Protein AF-A0A840HQ83-F1 (afdb_monomer_lite)

Foldseek 3Di:
DDDDDDDDDDDDDDDDDDDDPPPPPPPPPPPDPPVV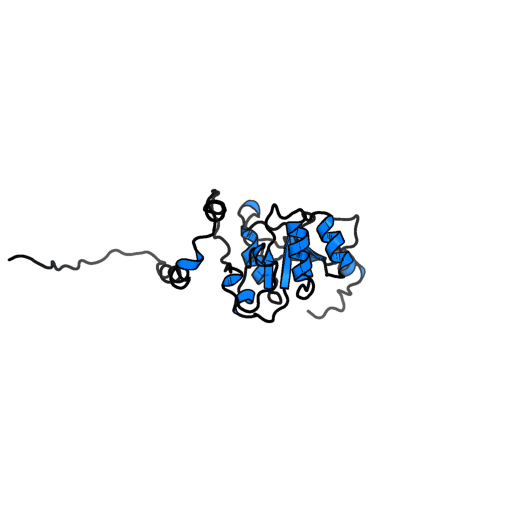PPPDDPVVVVPVPDDDDADDQQDKDWDQQVVAPPRFALLNQFTFIHDCSPPVVPAFEEEEEDDDPSQRHVVRVVCVRHGYTYHDPPQDDPSNVVSVVSRLVRYQAYEYEAPRDDPVVVVVCVVSVHQYWYKYADPQFDPDDVVNSDHGPDMDTWRWHDPVDPPTDTPVVVCVVPPDPVPDDD

Sequence (218 aa):
MKIHLPKKLKRFGTEGSVATQSLWFRLTRASAPAQALGKLRADTLDFFDRKRPVGEKYPYEVHYAPTLQNVPEGLEHFHLVGRNWRYRPDAPIALAFGMNAWKYGFIADYCPDVRIAFAPRKFMGARAHRAVRQLVPNLSRIYVWGYTDRPWIARFARRWNIPLIRVEDGFLRSADLGANHATPYSLVFDTQGLYYNNLEPNDLADILARHDFAADPN

InterPro domains:
  IPR007833 Capsule polysaccharide biosynthesis [PF05159] (153-210)

Secondary structure (DSSP, 8-state):
----PPP--------------SSGGGSSSSSS-GGGSTTS-GGGTGGG------PPPPP--EE-GGGSSSPPTTGGGSEEESTHHHH-TTSPEEEEES--GGGHHHHHHH-TTSEEEEPPTT--HHHHHHHHHHHGGGEEEEEEETT-S-HHHHHHHHHTT--EEEEEE-SS--SS-GGGTPPPS-EEEESS--TT-TTS--HHHHHHHH--TTS---

Organism: NCBI:txid13656

Structure (mmCIF, N/CA/C/O backbone):
data_AF-A0A840HQ83-F1
#
_entry.id   AF-A0A840HQ83-F1
#
loop_
_atom_site.group_PDB
_atom_site.id
_atom_site.type_symbol
_atom_site.label_atom_id
_atom_site.label_alt_id
_atom_site.label_comp_id
_atom_site.label_asym_id
_atom_site.label_entity_id
_atom_site.label_seq_id
_atom_site.pdbx_PDB_ins_code
_atom_site.Cartn_x
_atom_site.Cartn_y
_atom_site.Cartn_z
_atom_site.occupancy
_atom_site.B_iso_or_equiv
_atom_site.auth_seq_id
_atom_site.auth_comp_id
_atom_site.auth_asym_id
_atom_site.auth_atom_id
_atom_site.pdbx_PDB_model_num
ATOM 1 N N . MET A 1 1 ? -39.215 58.613 10.694 1.00 34.28 1 MET A N 1
ATOM 2 C CA . MET A 1 1 ? -38.030 57.874 11.185 1.00 34.28 1 MET A CA 1
ATOM 3 C C . MET A 1 1 ? -37.640 56.884 10.082 1.00 34.28 1 MET A C 1
ATOM 5 O O . MET A 1 1 ? -38.333 55.900 9.907 1.00 34.28 1 MET A O 1
ATOM 9 N N . LYS A 1 2 ? -36.927 57.353 9.044 1.00 23.34 2 LYS A N 1
ATOM 10 C CA . LYS A 1 2 ? -35.473 57.163 8.821 1.00 23.34 2 LYS A CA 1
ATOM 11 C C . LYS A 1 2 ? -35.123 55.653 8.693 1.00 23.34 2 LYS A C 1
ATOM 13 O O . LYS A 1 2 ? -35.303 54.955 9.671 1.00 23.34 2 LYS A O 1
ATOM 18 N N . ILE A 1 3 ? -34.586 55.083 7.603 1.00 25.00 3 ILE A N 1
ATOM 19 C CA . ILE A 1 3 ? -34.094 55.585 6.301 1.00 25.00 3 ILE A CA 1
ATOM 20 C C . ILE A 1 3 ? -33.847 54.389 5.341 1.00 25.00 3 ILE A C 1
ATOM 22 O O . ILE A 1 3 ? -33.337 53.362 5.763 1.00 25.00 3 ILE A O 1
ATOM 26 N N . HIS A 1 4 ? -34.175 54.594 4.060 1.00 25.61 4 HIS A N 1
ATOM 27 C CA . HIS A 1 4 ? -33.415 54.300 2.823 1.00 25.61 4 HIS A CA 1
ATOM 28 C C . HIS A 1 4 ? -32.714 52.941 2.545 1.00 25.61 4 HIS A C 1
ATOM 30 O O . HIS A 1 4 ? -31.645 52.644 3.066 1.00 25.61 4 HIS A O 1
ATOM 36 N N . LEU A 1 5 ? -33.210 52.257 1.501 1.00 33.41 5 LEU A N 1
ATOM 37 C CA . LEU A 1 5 ? -32.416 51.507 0.509 1.00 33.41 5 LEU A CA 1
ATOM 38 C C . LEU A 1 5 ? -31.795 52.477 -0.520 1.00 33.41 5 LEU A C 1
ATOM 40 O O . LEU A 1 5 ? -32.526 53.342 -1.011 1.00 33.41 5 LEU A O 1
ATOM 44 N N . PRO A 1 6 ? -30.544 52.286 -0.985 1.00 32.81 6 PRO A N 1
ATOM 45 C CA . PRO A 1 6 ? -30.107 52.841 -2.258 1.00 32.81 6 PRO A CA 1
ATOM 46 C C . PRO A 1 6 ? -30.080 51.797 -3.385 1.00 32.81 6 PRO A C 1
ATOM 48 O O . PRO A 1 6 ? -29.497 50.719 -3.287 1.00 32.81 6 PRO A O 1
ATOM 51 N N . LYS A 1 7 ? -30.690 52.208 -4.501 1.00 31.89 7 LYS A N 1
ATOM 52 C CA . LYS A 1 7 ? -30.515 51.706 -5.870 1.00 31.89 7 LYS A CA 1
ATOM 53 C C . LYS A 1 7 ? -29.140 52.129 -6.415 1.00 31.89 7 LYS A C 1
ATOM 55 O O . LYS A 1 7 ? -28.809 53.305 -6.284 1.00 31.89 7 LYS A O 1
ATOM 60 N N . LYS A 1 8 ? -28.444 51.256 -7.161 1.00 31.27 8 LYS A N 1
ATOM 61 C CA . LYS A 1 8 ? -28.041 51.472 -8.578 1.00 31.27 8 LYS A CA 1
ATOM 62 C C . LYS A 1 8 ? -27.075 50.395 -9.103 1.00 31.27 8 LYS A C 1
ATOM 64 O O . LYS A 1 8 ? -25.990 50.199 -8.576 1.00 31.27 8 LYS A O 1
ATOM 69 N N . LEU A 1 9 ? -27.475 49.806 -10.233 1.00 38.94 9 LEU A N 1
ATOM 70 C CA . LEU A 1 9 ? -26.620 49.229 -11.276 1.00 38.94 9 LEU A CA 1
ATOM 71 C C . LEU A 1 9 ? -25.698 50.295 -11.908 1.00 38.94 9 LEU A C 1
ATOM 73 O O . LEU A 1 9 ? -26.182 51.388 -12.201 1.00 38.94 9 LEU A O 1
ATOM 77 N N . LYS A 1 10 ? -24.464 49.907 -12.271 1.00 29.16 10 LYS A N 1
ATOM 78 C CA . LYS A 1 10 ? -23.689 50.300 -13.482 1.00 29.16 10 LYS A CA 1
ATOM 79 C C . LYS A 1 10 ? -22.628 49.199 -13.714 1.00 29.16 10 LYS A C 1
ATOM 81 O O . LYS A 1 10 ? -21.844 48.948 -12.815 1.00 29.16 10 LYS A O 1
ATOM 86 N N . ARG A 1 11 ? -22.800 48.289 -14.684 1.00 30.12 11 ARG A N 1
ATOM 87 C CA . ARG A 1 11 ? -22.382 48.282 -16.112 1.00 30.12 11 ARG A CA 1
ATOM 88 C C . ARG A 1 11 ? -20.858 48.215 -16.385 1.00 30.12 11 ARG A C 1
ATOM 90 O O . ARG A 1 11 ? -20.173 49.209 -16.208 1.00 30.12 11 ARG A O 1
ATOM 97 N N . PHE A 1 12 ? -20.484 47.056 -16.954 1.00 30.97 12 PHE A N 1
ATOM 98 C CA . PHE A 1 12 ? -19.432 46.693 -17.929 1.00 30.97 12 PHE A CA 1
ATOM 99 C C . PHE A 1 12 ? -17.934 46.869 -17.616 1.00 30.97 12 PHE A C 1
ATOM 101 O O . PHE A 1 12 ? -17.440 47.974 -17.434 1.00 30.97 12 PHE A O 1
ATOM 108 N N . GLY A 1 13 ? -17.218 45.743 -17.734 1.00 25.81 13 GLY A N 1
ATOM 109 C CA . GLY A 1 13 ? -15.776 45.610 -17.948 1.00 25.81 13 GLY A CA 1
ATOM 110 C C . GLY A 1 13 ? -15.469 44.148 -18.299 1.00 25.81 13 GLY A C 1
ATOM 111 O O . GLY A 1 13 ? -15.957 43.245 -17.630 1.00 25.81 13 GLY A O 1
ATOM 112 N N . THR A 1 14 ? -14.787 43.936 -19.415 1.00 35.56 14 THR A N 1
ATOM 113 C CA . THR A 1 14 ? -14.497 42.671 -20.105 1.00 35.56 14 THR A CA 1
ATOM 114 C C . THR A 1 14 ? -13.451 41.791 -19.400 1.00 35.56 14 THR A C 1
ATOM 116 O O . THR A 1 14 ? -12.636 42.304 -18.645 1.00 35.56 14 THR A O 1
ATOM 119 N N . GLU A 1 15 ? -13.456 40.497 -19.762 1.00 31.06 15 GLU A N 1
ATOM 120 C CA . GLU A 1 15 ? -12.426 39.455 -19.535 1.00 31.06 15 GLU A CA 1
ATOM 121 C C . GLU A 1 15 ? -12.305 38.817 -18.136 1.00 31.06 15 GLU A C 1
ATOM 123 O O . GLU A 1 15 ? -12.218 39.489 -17.115 1.00 31.06 15 GLU A O 1
ATOM 128 N N . GLY A 1 16 ? -12.242 37.476 -18.104 1.00 26.75 16 GLY A N 1
ATOM 129 C CA . GLY A 1 16 ? -11.811 36.715 -16.925 1.00 26.75 16 GLY A CA 1
ATOM 130 C C . GLY A 1 16 ? -12.594 35.428 -16.667 1.00 26.75 16 GLY A C 1
ATOM 131 O O . GLY A 1 16 ? -13.645 35.434 -16.039 1.00 26.75 16 GLY A O 1
ATOM 132 N N . SER A 1 17 ? -12.046 34.317 -17.148 1.00 37.09 17 SER A N 1
ATOM 133 C CA . SER A 1 17 ? -12.456 32.938 -16.876 1.00 37.09 17 SER A CA 1
ATOM 134 C C . SER A 1 17 ? -12.359 32.560 -15.380 1.00 37.09 17 SER A C 1
ATOM 136 O O . SER A 1 17 ? -11.530 33.099 -14.654 1.00 37.09 17 SER A O 1
ATOM 138 N N . VAL A 1 18 ? -13.141 31.547 -14.981 1.00 38.47 18 VAL A N 1
ATOM 139 C CA . VAL A 1 18 ? -13.062 30.742 -13.737 1.00 38.47 18 VAL A CA 1
ATOM 140 C C . VAL A 1 18 ? -13.577 31.382 -12.434 1.00 38.47 18 VAL A C 1
ATOM 142 O O . VAL A 1 18 ? -12.832 31.980 -11.666 1.00 38.47 18 VAL A O 1
ATOM 145 N N . ALA A 1 19 ? -14.844 31.111 -12.091 1.00 32.31 19 ALA A N 1
ATOM 146 C CA . ALA A 1 19 ? -15.339 31.194 -10.709 1.00 32.31 19 ALA A CA 1
ATOM 147 C C . ALA A 1 19 ? -16.592 30.318 -10.482 1.00 32.31 19 ALA A C 1
ATOM 149 O O . ALA A 1 19 ? -17.694 30.823 -10.292 1.00 32.31 19 ALA A O 1
ATOM 150 N N . THR A 1 20 ? -16.430 28.990 -10.472 1.00 31.95 20 THR A N 1
ATOM 151 C CA . THR A 1 20 ? -17.489 28.039 -10.049 1.00 31.95 20 THR A CA 1
ATOM 152 C C . THR A 1 20 ? -17.005 26.951 -9.079 1.00 31.95 20 THR A C 1
ATOM 154 O O . THR A 1 20 ? -17.685 25.949 -8.885 1.00 31.95 20 THR A O 1
ATOM 157 N N . GLN A 1 21 ? -15.872 27.145 -8.390 1.00 31.70 21 GLN A N 1
ATOM 158 C CA . GLN A 1 21 ? -15.346 26.162 -7.421 1.00 31.70 21 GLN A CA 1
ATOM 159 C C . GLN A 1 21 ? -15.538 26.506 -5.931 1.00 31.70 21 GLN A C 1
ATOM 161 O O . GLN A 1 21 ? -15.075 25.765 -5.068 1.00 31.70 21 GLN A O 1
ATOM 166 N N . SER A 1 22 ? -16.260 27.567 -5.566 1.00 34.75 22 SER A N 1
ATOM 167 C CA . SER A 1 22 ? -16.349 27.995 -4.156 1.00 34.75 22 SER A CA 1
ATOM 168 C C . SER A 1 22 ? -17.593 27.533 -3.378 1.00 34.75 22 SER A C 1
ATOM 170 O O . SER A 1 22 ? -17.759 27.945 -2.231 1.00 34.75 22 SER A O 1
ATOM 172 N N . LEU A 1 23 ? -18.439 26.643 -3.921 1.00 27.91 23 LEU A N 1
ATOM 173 C CA . LEU A 1 23 ? -19.608 26.122 -3.182 1.00 27.91 23 LEU A CA 1
ATOM 174 C C . LEU A 1 23 ? -19.449 24.710 -2.586 1.00 27.91 23 LEU A C 1
ATOM 176 O O . LEU A 1 23 ? -20.173 24.379 -1.650 1.00 27.91 23 LEU A O 1
ATOM 180 N N . TRP A 1 24 ? -18.483 23.900 -3.032 1.00 30.23 24 TRP A N 1
ATOM 181 C CA . TRP A 1 24 ? -18.343 22.509 -2.560 1.00 30.23 24 TRP A CA 1
ATOM 182 C C . TRP A 1 24 ? -17.505 22.336 -1.281 1.00 30.23 24 TRP A C 1
ATOM 184 O O . TRP A 1 24 ? -17.553 21.285 -0.648 1.00 30.23 24 TRP A O 1
ATOM 194 N N . PHE A 1 25 ? -16.814 23.381 -0.816 1.00 29.41 25 PHE A N 1
ATOM 195 C CA . PHE A 1 25 ? -15.962 23.322 0.384 1.00 29.41 25 PHE A CA 1
ATOM 196 C C . PHE A 1 25 ? -16.693 23.558 1.725 1.00 29.41 25 PHE A C 1
ATOM 198 O O . PHE A 1 25 ? -16.048 23.678 2.766 1.00 29.41 25 PHE A O 1
ATOM 205 N N . ARG A 1 26 ? -18.035 23.626 1.748 1.00 28.69 26 ARG A N 1
ATOM 206 C CA . ARG A 1 26 ? -18.823 23.983 2.952 1.00 28.69 26 ARG A CA 1
ATOM 207 C C . ARG A 1 26 ? -19.624 22.855 3.618 1.00 28.69 26 ARG A C 1
ATOM 209 O O . ARG A 1 26 ? -20.485 23.156 4.439 1.00 28.69 26 ARG A O 1
ATOM 216 N N . LEU A 1 27 ? -19.327 21.575 3.368 1.00 30.53 27 LEU A N 1
ATOM 217 C CA . LEU A 1 27 ? -20.090 20.459 3.966 1.00 30.53 27 LEU A CA 1
ATOM 218 C C . LEU A 1 27 ? -19.279 19.392 4.728 1.00 30.53 27 LEU A C 1
ATOM 220 O O . LEU A 1 27 ? -19.680 18.235 4.776 1.00 30.53 27 LEU A O 1
ATOM 224 N N . THR A 1 28 ? -18.203 19.761 5.432 1.00 39.69 28 THR A N 1
ATOM 225 C CA . THR A 1 28 ? -17.567 18.848 6.419 1.00 39.69 28 THR A CA 1
ATOM 226 C C . THR A 1 28 ? -17.355 19.454 7.809 1.00 39.69 28 THR A C 1
ATOM 228 O O . THR A 1 28 ? -16.523 18.986 8.580 1.00 39.69 28 THR A O 1
ATOM 231 N N . ARG A 1 29 ? -18.155 20.461 8.190 1.00 36.53 29 ARG A N 1
ATOM 232 C CA . ARG A 1 29 ? -18.164 20.999 9.568 1.00 36.53 29 ARG A CA 1
ATOM 233 C C . ARG A 1 29 ? -19.516 20.953 10.286 1.00 36.53 29 ARG A C 1
ATOM 235 O O . ARG A 1 29 ? -19.560 21.285 11.462 1.00 36.53 29 ARG A O 1
ATOM 242 N N . ALA A 1 30 ? -20.598 20.544 9.619 1.00 34.84 30 ALA A N 1
ATOM 243 C CA . ALA A 1 30 ? -21.962 20.734 10.131 1.00 34.84 30 ALA A CA 1
ATOM 244 C C . ALA A 1 30 ? -22.697 19.461 10.602 1.00 34.84 30 ALA A C 1
ATOM 246 O O . ALA A 1 30 ? -23.871 19.551 10.939 1.00 34.84 30 ALA A O 1
ATOM 247 N N . SER A 1 31 ? -22.058 18.289 10.657 1.00 38.66 31 SER A N 1
ATOM 248 C CA . SER A 1 31 ? -22.748 17.039 11.039 1.00 38.66 31 SER A CA 1
ATOM 249 C C . SER A 1 31 ? -22.062 16.203 12.124 1.00 38.66 31 SER A C 1
ATOM 251 O O . SER A 1 31 ? -22.558 15.133 12.465 1.00 38.66 31 SER A O 1
ATOM 253 N N . ALA A 1 32 ? -20.972 16.684 12.727 1.00 38.03 32 ALA A N 1
ATOM 254 C CA . ALA A 1 32 ? -20.420 16.053 13.924 1.00 38.03 32 ALA A CA 1
ATOM 255 C C . ALA A 1 32 ? -21.054 16.692 15.176 1.00 38.03 32 ALA A C 1
ATOM 257 O O . ALA A 1 32 ? -20.925 17.908 15.349 1.00 38.03 32 ALA A O 1
ATOM 258 N N . PRO A 1 33 ? -21.734 15.931 16.056 1.00 36.25 33 PRO A N 1
ATOM 259 C CA . PRO A 1 33 ? -22.276 16.482 17.292 1.00 36.25 33 PRO A CA 1
ATOM 260 C C . PRO A 1 33 ? -21.145 17.088 18.134 1.00 36.25 33 PRO A C 1
ATOM 262 O O . PRO A 1 33 ? -20.111 16.455 18.360 1.00 36.25 33 PRO A O 1
ATOM 265 N N . ALA A 1 34 ? -21.353 18.319 18.613 1.00 44.00 34 ALA A N 1
ATOM 266 C CA . ALA A 1 34 ? -20.358 19.137 19.319 1.00 44.00 34 ALA A CA 1
ATOM 267 C C . ALA A 1 34 ? -19.740 18.460 20.564 1.00 44.00 34 ALA A C 1
ATOM 269 O O . ALA A 1 34 ? -18.688 18.873 21.043 1.00 44.00 34 ALA A O 1
ATOM 270 N N . GLN A 1 35 ? -20.352 17.382 21.058 1.00 41.53 35 GLN A N 1
ATOM 271 C CA . GLN A 1 35 ? -19.880 16.594 22.198 1.00 41.53 35 GLN A CA 1
ATOM 272 C C . GLN A 1 35 ? -18.719 15.634 21.857 1.00 41.53 35 GLN A C 1
ATOM 274 O O . GLN A 1 35 ? -18.000 15.218 22.762 1.00 41.53 35 GLN A O 1
ATOM 279 N N . ALA A 1 36 ? -18.465 15.323 20.577 1.00 45.50 36 ALA A N 1
ATOM 280 C CA . ALA A 1 36 ? -17.381 14.418 20.163 1.00 45.50 36 ALA A CA 1
ATOM 281 C C . ALA A 1 36 ? -16.008 15.108 19.992 1.00 45.50 36 ALA A C 1
ATOM 283 O O . ALA A 1 36 ? -14.981 14.438 19.899 1.00 45.50 36 ALA A O 1
ATOM 284 N N . LEU A 1 37 ? -15.965 16.445 19.977 1.00 45.00 37 LEU A N 1
ATOM 285 C CA . LEU A 1 37 ? -14.747 17.228 19.717 1.00 45.00 37 LEU A CA 1
ATOM 286 C C . LEU A 1 37 ? -13.960 17.603 20.987 1.00 45.00 37 LEU A C 1
ATOM 288 O O . LEU A 1 37 ? -12.855 18.126 20.890 1.00 45.00 37 LEU A O 1
ATOM 292 N N . GLY A 1 38 ? -14.479 17.292 22.179 1.00 37.94 38 GLY A N 1
ATOM 293 C CA . GLY A 1 38 ? -13.877 17.685 23.462 1.00 37.94 38 GLY A CA 1
ATOM 294 C C . GLY A 1 38 ? -12.660 16.869 23.926 1.00 37.94 38 GLY A C 1
ATOM 295 O O . GLY A 1 38 ? -12.167 17.111 25.024 1.00 37.94 38 GLY A O 1
ATOM 296 N N . LYS A 1 39 ? -12.180 15.886 23.148 1.00 43.16 39 LYS A N 1
ATOM 297 C CA . LYS A 1 39 ? -11.075 14.984 23.552 1.00 43.16 39 LYS A CA 1
ATOM 298 C C . LYS A 1 39 ? -9.886 14.917 22.590 1.00 43.16 39 LYS A C 1
ATOM 300 O O . LYS A 1 39 ? -8.938 14.181 22.863 1.00 43.16 39 LYS A O 1
ATOM 305 N N . LEU A 1 40 ? -9.894 15.667 21.491 1.00 45.59 40 LEU A N 1
ATOM 306 C CA . LEU A 1 40 ? -8.744 15.726 20.589 1.00 45.59 40 LEU A CA 1
ATOM 307 C C . LEU A 1 40 ? -7.821 16.857 21.044 1.00 45.59 40 LEU A C 1
ATOM 309 O O . LEU A 1 40 ? -8.220 18.019 21.093 1.00 45.59 40 LEU A O 1
ATOM 313 N N . ARG A 1 41 ? -6.597 16.500 21.444 1.00 47.00 41 ARG A N 1
ATOM 314 C CA . ARG A 1 41 ? -5.578 17.467 21.856 1.00 47.00 41 ARG A CA 1
ATOM 315 C C . ARG A 1 41 ? -5.277 18.417 20.690 1.00 47.00 41 ARG A C 1
ATOM 317 O O . ARG A 1 41 ? -5.173 17.992 19.540 1.00 47.00 41 ARG A O 1
ATOM 324 N N . ALA A 1 42 ? -5.114 19.702 21.004 1.00 46.44 42 ALA A N 1
ATOM 325 C CA . ALA A 1 42 ? -4.819 20.763 20.036 1.00 46.44 42 ALA A CA 1
ATOM 326 C C . ALA A 1 42 ? -3.560 20.480 19.184 1.00 46.44 42 ALA A C 1
ATOM 328 O O . ALA A 1 42 ? -3.484 20.889 18.029 1.00 46.44 42 ALA A O 1
ATOM 329 N N . ASP A 1 43 ? -2.622 19.687 19.712 1.00 43.53 43 ASP A N 1
ATOM 330 C CA . ASP A 1 43 ? -1.414 19.220 19.016 1.00 43.53 43 ASP A CA 1
ATOM 331 C C . ASP A 1 43 ? -1.694 18.346 17.776 1.00 43.53 43 ASP A C 1
ATOM 333 O O . ASP A 1 43 ? -0.867 18.270 16.867 1.00 43.53 43 ASP A O 1
ATOM 337 N N . THR A 1 44 ? -2.863 17.704 17.715 1.00 43.91 44 THR A N 1
ATOM 338 C CA . THR A 1 44 ? -3.259 16.805 16.626 1.00 43.91 44 THR A CA 1
ATOM 339 C C . THR A 1 44 ? -3.749 17.597 15.407 1.00 43.91 44 THR A C 1
ATOM 341 O O . THR A 1 44 ? -3.674 17.108 14.281 1.00 43.91 44 THR A O 1
ATOM 344 N N . LEU A 1 45 ? -4.210 18.835 15.622 1.00 44.81 45 LEU A N 1
ATOM 345 C CA . LEU A 1 45 ? -4.695 19.742 14.578 1.00 44.81 45 LEU A CA 1
ATOM 346 C C . LEU A 1 45 ? -3.556 20.597 13.990 1.00 44.81 45 LEU A C 1
ATOM 348 O O . LEU A 1 45 ? -3.498 20.773 12.775 1.00 44.81 45 LEU A O 1
ATOM 352 N N . ASP A 1 46 ? -2.592 21.016 14.816 1.00 45.53 46 ASP A N 1
ATOM 353 C CA . ASP A 1 46 ? -1.441 21.857 14.426 1.00 45.53 46 ASP A CA 1
ATOM 354 C C . ASP A 1 46 ? -0.408 21.161 13.518 1.00 45.53 46 ASP A C 1
ATOM 356 O O . ASP A 1 46 ? 0.458 21.804 12.916 1.00 45.53 46 ASP A O 1
ATOM 360 N N . PHE A 1 47 ? -0.467 19.831 13.400 1.00 48.53 47 PHE A N 1
ATOM 361 C CA . PHE A 1 47 ? 0.471 19.057 12.583 1.00 48.53 47 PHE A CA 1
ATOM 362 C C . PHE A 1 47 ? 0.390 19.400 11.082 1.00 48.53 47 PHE A C 1
ATOM 364 O O . PHE A 1 47 ? 1.388 19.280 10.369 1.00 48.53 47 PHE A O 1
ATOM 371 N N . PHE A 1 48 ? -0.771 19.851 10.597 1.00 44.38 48 PHE A N 1
ATOM 372 C CA . PHE A 1 48 ? -1.024 20.061 9.167 1.00 44.38 48 PHE A CA 1
ATOM 373 C C . PHE A 1 48 ? -0.589 21.438 8.626 1.00 44.38 48 PHE A C 1
ATOM 375 O O . PHE A 1 48 ? -0.566 21.615 7.406 1.00 44.38 48 PHE A O 1
ATOM 382 N N . ASP A 1 49 ? -0.175 22.371 9.493 1.00 46.69 49 ASP A N 1
ATOM 383 C CA . ASP A 1 49 ? 0.011 23.793 9.144 1.00 46.69 49 ASP A CA 1
ATOM 384 C C . ASP A 1 49 ? 1.465 24.250 8.902 1.00 46.69 49 ASP A C 1
ATOM 386 O O . ASP A 1 49 ? 1.736 25.439 8.709 1.00 46.69 49 ASP A O 1
ATOM 390 N N . ARG A 1 50 ? 2.452 23.344 8.843 1.00 38.78 50 ARG A N 1
ATOM 391 C CA . ARG A 1 50 ? 3.856 23.745 8.600 1.00 38.78 50 ARG A CA 1
ATOM 392 C C . ARG A 1 50 ? 4.238 23.714 7.106 1.00 38.78 50 ARG A C 1
ATOM 394 O O . ARG A 1 50 ? 4.336 22.662 6.483 1.00 38.78 50 ARG A O 1
ATOM 401 N N . LYS A 1 51 ? 4.452 24.930 6.579 1.00 46.22 51 LYS A N 1
ATOM 402 C CA . LYS A 1 51 ? 4.713 25.396 5.195 1.00 46.22 51 LYS A CA 1
ATOM 403 C C . LYS A 1 51 ? 5.671 24.578 4.307 1.00 46.22 51 LYS A C 1
ATOM 405 O O . LYS A 1 51 ? 6.745 24.191 4.759 1.00 46.22 51 LYS A O 1
ATOM 410 N N . ARG A 1 52 ? 5.348 24.541 3.000 1.00 38.03 52 ARG A N 1
ATOM 411 C CA . ARG A 1 52 ? 6.224 24.667 1.798 1.00 38.03 52 ARG A CA 1
ATOM 412 C C . ARG A 1 52 ? 5.347 24.966 0.554 1.00 38.03 52 ARG A C 1
ATOM 414 O O . ARG A 1 52 ? 4.151 24.698 0.646 1.00 38.03 52 ARG A O 1
ATOM 421 N N . PRO A 1 53 ? 5.876 25.553 -0.545 1.00 37.88 53 PRO A N 1
ATOM 422 C CA . PRO A 1 53 ? 5.085 25.987 -1.707 1.00 37.88 53 PRO A CA 1
ATOM 423 C C . PRO A 1 53 ? 4.259 24.828 -2.270 1.00 37.88 53 PRO A C 1
ATOM 425 O O . PRO A 1 53 ? 4.772 23.725 -2.444 1.00 37.88 53 PRO A O 1
ATOM 428 N N . VAL A 1 54 ? 2.965 25.073 -2.456 1.00 47.25 54 VAL A N 1
ATOM 429 C CA . VAL A 1 54 ? 1.936 24.041 -2.591 1.00 47.25 54 VAL A CA 1
ATOM 430 C C . VAL A 1 54 ? 1.591 23.900 -4.072 1.00 47.25 54 VAL A C 1
ATOM 432 O O . VAL A 1 54 ? 0.813 24.695 -4.588 1.00 47.25 54 VAL A O 1
ATOM 435 N N . GLY A 1 55 ? 2.155 22.897 -4.754 1.00 51.78 55 GLY A N 1
ATOM 436 C CA . GLY A 1 55 ? 1.438 22.297 -5.885 1.00 51.78 55 GLY A CA 1
ATOM 437 C C . GLY A 1 55 ? 0.068 21.813 -5.395 1.00 51.78 55 GLY A C 1
ATOM 438 O O . GLY A 1 55 ? -0.075 21.534 -4.199 1.00 51.78 55 GLY A O 1
ATOM 439 N N . GLU A 1 56 ? -0.949 21.769 -6.261 1.00 56.59 56 GLU A N 1
ATOM 440 C CA . GLU A 1 56 ? -2.299 21.352 -5.857 1.00 56.59 56 GLU A CA 1
ATOM 441 C C . GLU A 1 56 ? -2.232 20.043 -5.060 1.00 56.59 56 GLU A C 1
ATOM 443 O O . GLU A 1 56 ? -1.745 19.016 -5.537 1.00 56.59 56 GLU A O 1
ATOM 448 N N . LYS A 1 57 ? -2.657 20.093 -3.791 1.00 68.25 57 LYS A N 1
ATOM 449 C CA . LYS A 1 57 ? -2.663 18.905 -2.936 1.00 68.25 57 LYS A CA 1
ATOM 450 C C . LYS A 1 57 ? -3.644 17.914 -3.546 1.00 68.25 57 LYS A C 1
ATOM 452 O O . LYS A 1 57 ? -4.803 18.273 -3.746 1.00 68.25 57 LYS A O 1
ATOM 457 N N . TYR A 1 58 ? -3.197 16.681 -3.777 1.00 78.00 58 TYR A N 1
ATOM 458 C CA . TYR A 1 58 ? -4.090 15.622 -4.232 1.00 78.00 58 TYR A CA 1
ATOM 459 C C . TYR A 1 58 ? -5.297 15.532 -3.283 1.00 78.00 58 TYR A C 1
ATOM 461 O O . TYR A 1 58 ? -5.092 15.419 -2.068 1.00 78.00 58 TYR A O 1
ATOM 469 N N . PRO A 1 59 ? -6.536 15.641 -3.786 1.00 80.75 59 PRO A N 1
ATOM 470 C CA . PRO A 1 59 ? -7.714 15.666 -2.934 1.00 80.75 59 PRO A CA 1
ATOM 471 C C . PRO A 1 59 ? -7.956 14.282 -2.333 1.00 80.75 59 PRO A C 1
ATOM 473 O O . PRO A 1 59 ? -7.905 13.278 -3.034 1.00 80.75 59 PRO A O 1
ATOM 476 N N . TYR A 1 60 ? -8.240 14.212 -1.033 1.00 80.44 60 TYR A N 1
ATOM 477 C CA . TYR A 1 60 ? -8.658 12.962 -0.403 1.00 80.44 60 TYR A CA 1
ATOM 478 C C . TYR A 1 60 ? -9.539 13.177 0.819 1.00 80.44 60 TYR A C 1
ATOM 480 O O . TYR A 1 60 ? -9.450 14.187 1.518 1.00 80.44 60 TYR A O 1
ATOM 488 N N . GLU A 1 61 ? -10.378 12.180 1.084 1.00 79.44 61 GLU A N 1
ATOM 489 C CA . GLU A 1 61 ? -11.223 12.114 2.271 1.00 79.44 61 GLU A CA 1
ATOM 490 C C . GLU A 1 61 ? -10.463 11.435 3.415 1.00 79.44 61 GLU A C 1
ATOM 492 O O . GLU A 1 61 ? -9.841 10.389 3.222 1.00 79.44 61 GLU A O 1
ATOM 497 N N . VAL A 1 62 ? -10.516 12.031 4.609 1.00 82.06 62 VAL A N 1
ATOM 498 C CA . VAL A 1 62 ? -10.021 11.429 5.854 1.00 82.06 62 VAL A CA 1
ATOM 499 C C . VAL A 1 62 ? -11.214 11.114 6.739 1.00 82.06 62 VAL A C 1
ATOM 501 O O . VAL A 1 62 ? -12.052 11.980 6.990 1.00 82.06 62 VAL A O 1
ATOM 504 N N . HIS A 1 63 ? -11.265 9.892 7.249 1.00 80.88 63 HIS A N 1
ATOM 505 C CA . HIS A 1 63 ? -12.330 9.411 8.112 1.00 80.88 63 HIS A CA 1
ATOM 506 C C . HIS A 1 63 ? -11.820 9.217 9.541 1.00 80.88 63 HIS A C 1
ATOM 508 O O . HIS A 1 63 ? -10.676 8.825 9.779 1.00 80.88 63 HIS A O 1
ATOM 514 N N . TYR A 1 64 ? -12.693 9.484 10.509 1.00 74.50 64 TYR A N 1
ATOM 515 C CA . TYR A 1 64 ? -12.431 9.221 11.919 1.00 74.50 64 TYR A CA 1
ATOM 516 C C . TYR A 1 64 ? -13.115 7.908 12.310 1.00 74.50 64 TYR A C 1
ATOM 518 O O . TYR A 1 64 ? -14.302 7.752 12.040 1.00 74.50 64 TYR A O 1
ATOM 526 N N . ALA A 1 65 ? -12.399 6.967 12.934 1.00 74.19 65 ALA A N 1
ATOM 527 C CA . ALA A 1 65 ? -12.924 5.630 13.253 1.00 74.19 65 ALA A CA 1
ATOM 528 C C . ALA A 1 65 ? -14.331 5.652 13.908 1.00 74.19 65 ALA A C 1
ATOM 530 O O . ALA A 1 65 ? -15.235 5.029 13.362 1.00 74.19 65 ALA A O 1
ATOM 531 N N . PRO A 1 66 ? -14.598 6.447 14.963 1.00 73.19 66 PRO A N 1
ATOM 532 C CA . PRO A 1 66 ? -15.943 6.577 15.544 1.00 73.19 66 PRO A CA 1
ATOM 533 C C . PRO A 1 66 ? -17.063 7.087 14.622 1.00 73.19 66 PRO A C 1
ATOM 535 O O . PRO A 1 66 ? -18.227 7.004 14.994 1.00 73.19 66 PRO A O 1
ATOM 538 N N . THR A 1 67 ? -16.744 7.653 13.455 1.00 73.25 67 THR A N 1
ATOM 539 C CA . THR A 1 67 ? -17.746 8.116 12.471 1.00 73.25 67 THR A CA 1
ATOM 540 C C . THR A 1 67 ? -18.134 7.050 11.451 1.00 73.25 67 THR A C 1
ATOM 542 O O . THR A 1 67 ? -19.030 7.276 10.641 1.00 73.25 67 THR A O 1
ATOM 545 N N . LEU A 1 68 ? -17.461 5.901 11.469 1.00 79.00 68 LEU A N 1
ATOM 546 C CA . LEU A 1 68 ? -17.693 4.799 10.549 1.00 79.00 68 LEU A CA 1
ATOM 547 C C . LEU A 1 68 ? -18.443 3.669 11.267 1.00 79.00 68 LEU A C 1
ATOM 549 O O . LEU A 1 68 ? -18.304 3.468 12.473 1.00 79.00 68 LEU A O 1
ATOM 553 N N . GLN A 1 69 ? -19.245 2.921 10.515 1.00 74.06 69 GLN A N 1
ATOM 554 C CA . GLN A 1 69 ? -19.926 1.732 11.028 1.00 74.06 69 GLN A CA 1
ATOM 555 C C . GLN A 1 69 ? -18.971 0.532 11.009 1.00 74.06 69 GLN A C 1
ATOM 557 O O . GLN A 1 69 ? -18.136 0.425 10.112 1.00 74.06 69 GLN A O 1
ATOM 562 N N . ASN A 1 70 ? -19.112 -0.381 11.977 1.00 73.44 70 ASN A N 1
ATOM 563 C CA . ASN A 1 70 ? -18.397 -1.665 12.019 1.00 73.44 70 ASN A CA 1
ATOM 564 C C . ASN A 1 70 ? -16.868 -1.541 11.886 1.00 73.44 70 ASN A C 1
ATOM 566 O O . ASN A 1 70 ? -16.240 -2.233 11.087 1.00 73.44 70 ASN A O 1
ATOM 570 N N . VAL A 1 71 ? -16.263 -0.641 12.661 1.00 80.56 71 VAL A N 1
ATOM 571 C CA . VAL A 1 71 ? -14.809 -0.434 12.662 1.00 80.56 71 VAL A CA 1
ATOM 572 C C . VAL A 1 71 ? -14.135 -1.385 13.652 1.00 80.56 71 VAL A C 1
ATOM 574 O O . VAL A 1 71 ? -14.442 -1.312 14.843 1.00 80.56 71 VAL A O 1
ATOM 577 N N . PRO A 1 72 ? -13.202 -2.246 13.201 1.00 86.19 72 PRO A N 1
ATOM 578 C CA . PRO A 1 72 ? -12.391 -3.062 14.099 1.00 86.19 72 PRO A CA 1
ATOM 579 C C . PRO A 1 72 ? -11.590 -2.239 15.117 1.00 86.19 72 PRO A C 1
ATOM 581 O O . PRO A 1 72 ? -11.082 -1.160 14.801 1.00 86.19 72 PRO A O 1
ATOM 584 N N . GLU A 1 73 ? -11.417 -2.789 16.321 1.00 87.12 73 GLU A N 1
ATOM 585 C CA . GLU A 1 73 ? -10.546 -2.212 17.352 1.00 87.12 73 GLU A CA 1
ATOM 586 C C . GLU A 1 73 ? -9.097 -2.092 16.845 1.00 87.12 73 GLU A C 1
ATOM 588 O O . GLU A 1 73 ? -8.596 -2.967 16.135 1.00 87.12 73 GLU A O 1
ATOM 593 N N . GLY A 1 74 ? -8.415 -1.003 17.200 1.00 87.19 74 GLY A N 1
ATOM 594 C CA . GLY A 1 74 ? -7.038 -0.714 16.806 1.00 87.19 74 GLY A CA 1
ATOM 595 C C . GLY A 1 74 ? -6.926 0.243 15.615 1.00 87.19 74 GLY A C 1
ATOM 596 O O . GLY A 1 74 ? -5.874 0.868 15.442 1.00 87.19 74 GLY A O 1
ATOM 597 N N . LEU A 1 75 ? -7.990 0.425 14.818 1.00 90.69 75 LEU A N 1
ATOM 598 C CA . LEU A 1 75 ? -8.007 1.379 13.698 1.00 90.69 75 LEU A CA 1
ATOM 599 C C . LEU A 1 75 ? -7.972 2.843 14.140 1.00 90.69 75 LEU A C 1
ATOM 601 O O . LEU A 1 75 ? -7.516 3.696 13.382 1.00 90.69 75 LEU A O 1
ATOM 605 N N . GLU A 1 76 ? -8.370 3.154 15.373 1.00 88.00 76 GLU A N 1
ATOM 606 C CA . GLU A 1 76 ? -8.315 4.504 15.942 1.00 88.00 76 GLU A CA 1
ATOM 607 C C . GLU A 1 76 ? -6.884 5.054 16.091 1.00 88.00 76 GLU A C 1
ATOM 609 O O . GLU A 1 76 ? -6.680 6.184 16.535 1.00 88.00 76 GLU A O 1
ATOM 614 N N . HIS A 1 77 ? -5.870 4.254 15.757 1.00 90.19 77 HIS A N 1
ATOM 615 C CA . HIS A 1 77 ? -4.464 4.644 15.748 1.00 90.19 77 HIS A CA 1
ATOM 616 C C . HIS A 1 77 ? -3.895 4.927 14.349 1.00 90.19 77 HIS A C 1
ATOM 618 O O . HIS A 1 77 ? -2.705 5.226 14.233 1.00 90.19 77 HIS A O 1
ATOM 624 N N . PHE A 1 78 ? -4.724 4.850 13.307 1.00 93.12 78 PHE A N 1
ATOM 625 C CA . PHE A 1 78 ? -4.338 5.045 11.912 1.00 93.12 78 PHE A CA 1
ATOM 626 C C . PHE A 1 78 ? -5.099 6.214 11.279 1.00 93.12 78 PHE A C 1
ATOM 628 O O . PHE A 1 78 ? -6.152 6.635 11.758 1.00 93.12 78 PHE A O 1
ATOM 635 N N . HIS A 1 79 ? -4.576 6.729 10.167 1.00 93.06 79 HIS A N 1
ATOM 636 C CA . HIS A 1 79 ? -5.297 7.660 9.305 1.00 93.06 79 HIS A CA 1
ATOM 637 C C . HIS A 1 79 ? -6.107 6.860 8.281 1.00 93.06 79 HIS A C 1
ATOM 639 O O . HIS A 1 79 ? -5.534 6.195 7.419 1.00 93.06 79 HIS A O 1
ATOM 645 N N . LEU A 1 80 ? -7.433 6.907 8.386 1.00 94.06 80 LEU A N 1
ATOM 646 C CA . LEU A 1 80 ? -8.341 6.197 7.486 1.00 94.06 80 LEU A CA 1
ATOM 647 C C . LEU A 1 80 ? -8.608 7.094 6.280 1.00 94.06 80 LEU A C 1
ATOM 649 O O . LEU A 1 80 ? -9.259 8.127 6.425 1.00 94.06 80 LEU A O 1
ATOM 653 N N . VAL A 1 81 ? -8.049 6.763 5.120 1.00 91.75 81 VAL A N 1
ATOM 654 C CA . VAL A 1 81 ? -8.079 7.650 3.948 1.00 91.75 81 VAL A CA 1
ATOM 655 C C . VAL A 1 81 ? -8.705 6.942 2.758 1.00 91.75 81 VAL A C 1
ATOM 657 O O . VAL A 1 81 ? -8.466 5.756 2.534 1.00 91.75 81 VAL A O 1
ATOM 660 N N . GLY A 1 82 ? -9.485 7.698 1.990 1.00 91.44 82 GLY A N 1
ATOM 661 C CA . GLY A 1 82 ? -10.054 7.259 0.726 1.00 91.44 82 GLY A CA 1
ATOM 662 C C . GLY A 1 82 ? -11.509 6.819 0.824 1.00 91.44 82 GLY A C 1
ATOM 663 O O . GLY A 1 82 ? -12.020 6.408 1.865 1.00 91.44 82 GLY A O 1
ATOM 664 N N . ARG A 1 83 ? -12.165 6.870 -0.331 1.00 91.50 83 ARG A N 1
ATOM 665 C CA . ARG A 1 83 ? -13.613 6.703 -0.502 1.00 91.50 83 ARG A CA 1
ATOM 666 C C . ARG A 1 83 ? -14.131 5.336 -0.034 1.00 91.50 83 ARG A C 1
ATOM 668 O O . ARG A 1 83 ? -15.276 5.225 0.408 1.00 91.50 83 ARG A O 1
ATOM 675 N N . ASN A 1 84 ? -13.298 4.297 -0.068 1.00 93.38 84 ASN A N 1
ATOM 676 C CA . ASN A 1 84 ? -13.701 2.938 0.303 1.00 93.38 84 ASN A CA 1
ATOM 677 C C . ASN A 1 84 ? -14.181 2.811 1.752 1.00 93.38 84 ASN A C 1
ATOM 679 O O . ASN A 1 84 ? -15.047 1.985 2.020 1.00 93.38 84 ASN A O 1
ATOM 683 N N . TRP A 1 85 ? -13.705 3.651 2.677 1.00 92.31 85 TRP A N 1
ATOM 684 C CA . TRP A 1 85 ? -14.202 3.646 4.059 1.00 92.31 85 TRP A CA 1
ATOM 685 C C . TRP A 1 85 ? -15.693 3.970 4.163 1.00 92.31 85 TRP A C 1
ATOM 687 O O . TRP A 1 85 ? -16.355 3.488 5.079 1.00 92.31 85 TRP A O 1
ATOM 697 N N . ARG A 1 86 ? -16.225 4.758 3.221 1.00 89.50 86 ARG A N 1
ATOM 698 C CA . ARG A 1 86 ? -17.637 5.143 3.173 1.00 89.50 86 ARG A CA 1
ATOM 699 C C . ARG A 1 86 ? -18.452 4.291 2.208 1.00 89.50 86 ARG A C 1
ATOM 701 O O . ARG A 1 86 ? -19.546 3.866 2.557 1.00 89.50 86 ARG A O 1
ATOM 708 N N . TYR A 1 87 ? -17.948 4.087 0.993 1.00 90.19 87 TYR A N 1
ATOM 709 C CA . TYR A 1 87 ? -18.739 3.495 -0.090 1.00 90.19 87 TYR A CA 1
ATOM 710 C C . TYR A 1 87 ? -18.532 1.986 -0.245 1.00 90.19 87 TYR A C 1
ATOM 712 O O . TYR A 1 87 ? -19.325 1.343 -0.925 1.00 90.19 87 TYR A O 1
ATOM 720 N N . ARG A 1 88 ? -17.490 1.414 0.378 1.00 91.75 88 ARG A N 1
ATOM 721 C CA . ARG A 1 88 ? -17.181 -0.026 0.351 1.00 91.75 88 ARG A CA 1
ATOM 722 C C . ARG A 1 88 ? -16.888 -0.557 1.764 1.00 91.75 88 ARG A C 1
ATOM 724 O O . ARG A 1 88 ? -15.773 -1.014 2.022 1.00 91.75 88 ARG A O 1
ATOM 731 N N . PRO A 1 89 ? -17.857 -0.495 2.698 1.00 89.69 89 PRO A N 1
ATOM 732 C CA . PRO A 1 89 ? -17.642 -0.886 4.094 1.00 89.69 89 PRO A CA 1
ATOM 733 C C . PRO A 1 89 ? -17.238 -2.359 4.265 1.00 89.69 89 PRO A C 1
ATOM 735 O O . PRO A 1 89 ? -16.556 -2.683 5.234 1.00 89.69 89 PRO A O 1
ATOM 738 N N . ASP A 1 90 ? -17.581 -3.221 3.306 1.00 90.31 90 ASP A N 1
ATOM 739 C CA . ASP A 1 90 ? -17.248 -4.651 3.330 1.00 90.31 90 ASP A CA 1
ATOM 740 C C . ASP A 1 90 ? -15.898 -4.977 2.674 1.00 90.31 90 ASP A C 1
ATOM 742 O O . ASP A 1 90 ? -15.426 -6.110 2.751 1.00 90.31 90 ASP A O 1
ATOM 746 N N . ALA A 1 91 ? -15.245 -3.999 2.034 1.00 92.94 91 ALA A N 1
ATOM 747 C CA . ALA A 1 91 ? -13.939 -4.226 1.430 1.00 92.94 91 ALA A CA 1
ATOM 748 C C . ALA A 1 91 ? -12.894 -4.581 2.505 1.00 92.94 91 ALA A C 1
ATOM 750 O O . ALA A 1 91 ? -12.940 -4.055 3.629 1.00 92.94 91 ALA A O 1
ATOM 751 N N . PRO A 1 92 ? -11.921 -5.446 2.185 1.00 95.12 92 PRO A N 1
ATOM 752 C CA . PRO A 1 92 ? -10.863 -5.798 3.119 1.00 95.12 92 PRO A CA 1
ATOM 753 C C . PRO A 1 92 ? -10.040 -4.576 3.540 1.00 95.12 92 PRO A C 1
ATOM 755 O O . PRO A 1 92 ? -9.950 -3.579 2.822 1.00 95.12 92 PRO A O 1
ATOM 758 N N . ILE A 1 93 ? -9.408 -4.657 4.712 1.00 96.69 93 ILE A N 1
ATOM 759 C CA . ILE A 1 93 ? -8.525 -3.594 5.201 1.00 96.69 93 ILE A CA 1
ATOM 760 C C . ILE A 1 93 ? -7.097 -3.871 4.730 1.00 96.69 93 ILE A C 1
ATOM 762 O O . ILE A 1 93 ? -6.647 -5.021 4.714 1.00 96.69 93 ILE A O 1
ATOM 766 N N . ALA A 1 94 ? -6.377 -2.812 4.371 1.00 98.19 94 ALA A N 1
ATOM 767 C CA . ALA A 1 94 ? -4.934 -2.825 4.179 1.00 98.19 94 ALA A CA 1
ATOM 768 C C . ALA A 1 94 ? -4.278 -1.791 5.099 1.00 98.19 94 ALA A C 1
ATOM 770 O O . ALA A 1 94 ? -4.780 -0.676 5.260 1.00 98.19 94 ALA A O 1
ATOM 771 N N . LEU A 1 95 ? -3.143 -2.147 5.699 1.00 97.75 95 LEU A N 1
ATOM 772 C CA . LEU A 1 95 ? -2.333 -1.192 6.458 1.00 97.75 95 LEU A CA 1
ATOM 773 C C . LEU A 1 95 ? -1.230 -0.626 5.578 1.00 97.75 95 LEU A C 1
ATOM 775 O O . LEU A 1 95 ? -0.632 -1.362 4.804 1.00 97.75 95 LEU A O 1
ATOM 779 N N . ALA A 1 96 ? -0.917 0.653 5.735 1.00 97.44 96 ALA A N 1
ATOM 780 C CA . ALA A 1 96 ? 0.118 1.322 4.958 1.00 97.44 96 ALA A CA 1
ATOM 781 C C . ALA A 1 96 ? 1.162 1.983 5.868 1.00 97.44 96 ALA A C 1
ATOM 783 O O . ALA A 1 96 ? 0.823 2.798 6.724 1.00 97.44 96 ALA A O 1
ATOM 784 N N . PHE A 1 97 ? 2.442 1.658 5.683 1.00 96.56 97 PHE A N 1
ATOM 785 C CA . PHE A 1 97 ? 3.559 2.171 6.482 1.00 96.56 97 PHE A CA 1
ATOM 786 C C . PHE A 1 97 ? 4.552 2.960 5.624 1.00 96.56 97 PHE A C 1
ATOM 788 O O . PHE A 1 97 ? 4.706 2.718 4.430 1.00 96.56 97 PHE A O 1
ATOM 795 N N . GLY A 1 98 ? 5.253 3.913 6.247 1.00 93.62 98 GLY A N 1
ATOM 796 C CA . GLY A 1 98 ? 6.346 4.639 5.585 1.00 93.62 98 GLY A CA 1
ATOM 797 C C . GLY A 1 98 ? 5.919 5.776 4.653 1.00 93.62 98 GLY A C 1
ATOM 798 O O . GLY A 1 9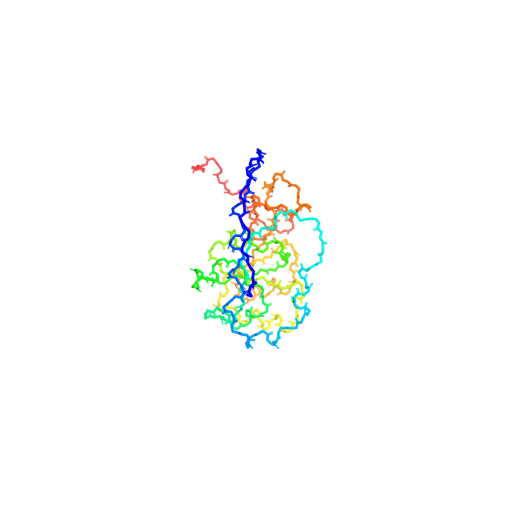8 ? 6.758 6.438 4.050 1.00 93.62 98 GLY A O 1
ATOM 799 N N . MET A 1 99 ? 4.619 6.045 4.550 1.00 91.75 99 MET A N 1
ATOM 800 C CA . MET A 1 99 ? 4.071 7.026 3.616 1.00 91.75 99 MET A CA 1
ATOM 801 C C . MET A 1 99 ? 3.902 8.398 4.280 1.00 91.75 99 MET A C 1
ATOM 803 O O . MET A 1 99 ? 3.399 8.517 5.399 1.00 91.75 99 MET A O 1
ATOM 807 N N . ASN A 1 100 ? 4.308 9.456 3.575 1.00 89.38 100 ASN A N 1
ATOM 808 C CA . ASN A 1 100 ? 4.033 10.836 3.984 1.00 89.38 100 ASN A CA 1
ATOM 809 C C . ASN A 1 100 ? 2.580 11.206 3.645 1.00 89.38 100 ASN A C 1
ATOM 811 O O . ASN A 1 100 ? 2.061 10.741 2.636 1.00 89.38 100 ASN A O 1
ATOM 815 N N . ALA A 1 101 ? 1.962 12.095 4.430 1.00 87.94 101 ALA A N 1
ATOM 816 C CA . ALA A 1 101 ? 0.538 12.437 4.306 1.00 87.94 101 ALA A CA 1
ATOM 817 C C . ALA A 1 101 ? 0.113 12.913 2.905 1.00 87.94 101 ALA A C 1
ATOM 819 O O . ALA A 1 101 ? -0.978 12.586 2.456 1.00 87.94 101 ALA A O 1
ATOM 820 N N . TRP A 1 102 ? 0.993 13.613 2.178 1.00 86.06 102 TRP A N 1
ATOM 821 C CA . TRP A 1 102 ? 0.707 14.046 0.804 1.00 86.06 102 TRP A CA 1
ATOM 822 C C . TRP A 1 102 ? 0.482 12.877 -0.169 1.00 86.06 102 TRP A C 1
ATOM 824 O O . TRP A 1 102 ? -0.138 13.072 -1.207 1.00 86.06 102 TRP A O 1
ATOM 834 N N . LYS A 1 103 ? 0.954 11.669 0.175 1.00 89.94 103 LYS A N 1
ATOM 835 C CA . LYS A 1 103 ? 0.758 10.457 -0.621 1.00 89.94 103 LYS A CA 1
ATOM 836 C C . LYS A 1 103 ? -0.572 9.753 -0.376 1.00 89.94 103 LYS A C 1
ATOM 838 O O . LYS A 1 103 ? -0.958 8.900 -1.164 1.00 89.94 103 LYS A O 1
ATOM 843 N N . TYR A 1 104 ? -1.254 10.058 0.729 1.00 92.00 104 TYR A N 1
ATOM 844 C CA . TYR A 1 104 ? -2.360 9.224 1.200 1.00 92.00 104 TYR A CA 1
ATOM 845 C C . TYR A 1 104 ? -3.502 9.142 0.195 1.00 92.00 104 TYR A C 1
ATOM 847 O O . TYR A 1 104 ? -4.039 8.062 -0.025 1.00 92.00 104 TYR A O 1
ATOM 855 N N . GLY A 1 105 ? -3.836 10.272 -0.427 1.00 90.75 105 GLY A N 1
ATOM 856 C CA . GLY A 1 105 ? -4.936 10.341 -1.372 1.00 90.75 105 GLY A CA 1
ATOM 857 C C . GLY A 1 105 ? -4.742 9.452 -2.586 1.00 90.75 105 GLY A C 1
ATOM 858 O O . GLY A 1 105 ? -5.509 8.514 -2.770 1.00 90.75 105 GLY A O 1
ATOM 859 N N . PHE A 1 106 ? -3.688 9.693 -3.368 1.00 92.12 106 PHE A N 1
ATOM 860 C CA . PHE A 1 106 ? -3.499 8.916 -4.587 1.00 92.12 106 PHE A CA 1
ATOM 861 C C . PHE A 1 106 ? -3.236 7.446 -4.274 1.00 92.12 106 PHE A C 1
ATOM 863 O O . PHE A 1 106 ? -3.761 6.597 -4.974 1.00 92.12 106 PHE A O 1
ATOM 870 N N . ILE A 1 107 ? -2.517 7.108 -3.195 1.00 94.94 107 ILE A N 1
ATOM 871 C CA . ILE A 1 107 ? -2.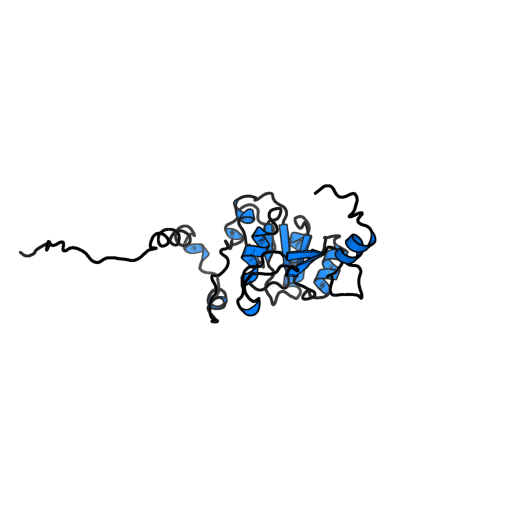323 5.697 -2.822 1.00 94.94 107 ILE A CA 1
ATOM 872 C C . ILE A 1 107 ? -3.668 5.021 -2.536 1.00 94.94 107 ILE A C 1
ATOM 874 O O . ILE A 1 107 ? -3.872 3.885 -2.952 1.00 94.94 107 ILE A O 1
ATOM 878 N N . ALA A 1 108 ? -4.599 5.712 -1.873 1.00 95.25 108 ALA A N 1
ATOM 879 C CA . ALA A 1 108 ? -5.938 5.179 -1.657 1.00 95.25 108 ALA A CA 1
ATOM 880 C C . ALA A 1 108 ? -6.718 4.975 -2.968 1.00 95.25 108 ALA A C 1
ATOM 882 O O . ALA A 1 108 ? -7.455 3.998 -3.073 1.00 95.25 108 ALA A O 1
ATOM 883 N N . ASP A 1 109 ? -6.539 5.845 -3.965 1.00 93.88 109 ASP A N 1
ATOM 884 C CA . ASP A 1 109 ? -7.176 5.689 -5.279 1.00 93.88 109 ASP A CA 1
ATOM 885 C C . ASP A 1 109 ? -6.493 4.622 -6.166 1.00 93.88 109 ASP A C 1
ATOM 887 O O . ASP A 1 109 ? -7.179 3.970 -6.951 1.00 93.88 109 ASP A O 1
ATOM 891 N N . TYR A 1 110 ? -5.186 4.373 -6.005 1.00 95.75 110 TYR A N 1
ATOM 892 C CA . TYR A 1 110 ? -4.463 3.283 -6.686 1.00 95.75 110 TYR A CA 1
ATOM 893 C C . TYR A 1 110 ? -4.817 1.886 -6.156 1.00 95.75 110 TYR A C 1
ATOM 895 O O . TYR A 1 110 ? -4.630 0.910 -6.880 1.00 95.75 110 TYR A O 1
ATOM 903 N N . CYS A 1 111 ? -5.338 1.768 -4.930 1.00 96.56 111 CYS A N 1
ATOM 904 C CA . CYS A 1 111 ? -5.781 0.486 -4.370 1.00 96.56 111 CYS A CA 1
ATOM 905 C C . CYS A 1 111 ? -7.307 0.478 -4.189 1.00 96.56 111 CYS A C 1
ATOM 907 O O . CYS A 1 111 ? -7.813 0.530 -3.059 1.00 96.56 111 CYS A O 1
ATOM 909 N N . PRO A 1 112 ? -8.080 0.434 -5.290 1.00 95.31 112 PRO A N 1
ATOM 910 C CA . PRO A 1 112 ? -9.521 0.571 -5.211 1.00 95.31 112 PRO A CA 1
ATOM 911 C C . PRO A 1 112 ? -10.155 -0.575 -4.426 1.00 95.31 112 PRO A C 1
ATOM 913 O O . PRO A 1 112 ? -11.210 -0.362 -3.846 1.00 95.31 112 PRO A O 1
ATOM 916 N N . ASP A 1 113 ? -9.561 -1.766 -4.379 1.00 95.94 113 ASP A N 1
ATOM 917 C CA . ASP A 1 113 ? -10.083 -3.000 -3.773 1.00 95.94 113 ASP A CA 1
ATOM 918 C C . ASP A 1 113 ? -10.052 -3.046 -2.234 1.00 95.94 113 ASP A C 1
ATOM 920 O O . ASP A 1 113 ? -10.677 -3.928 -1.645 1.00 95.94 113 ASP A O 1
ATOM 924 N N . VAL A 1 114 ? -9.393 -2.091 -1.571 1.00 96.88 114 VAL A N 1
ATOM 925 C CA . VAL A 1 114 ? -9.171 -2.113 -0.115 1.00 96.88 114 VAL A CA 1
ATOM 926 C C . VAL A 1 114 ? -9.560 -0.809 0.582 1.00 96.88 114 VAL A C 1
ATOM 928 O O . VAL A 1 114 ? -9.511 0.286 0.024 1.00 96.88 114 VAL A O 1
ATOM 931 N N . ARG A 1 115 ? -9.874 -0.904 1.874 1.00 96.12 115 ARG A N 1
ATOM 932 C CA . ARG A 1 115 ? -9.890 0.234 2.802 1.00 96.12 115 ARG A CA 1
ATOM 933 C C . ARG A 1 115 ? -8.485 0.429 3.373 1.00 96.12 115 ARG A C 1
ATOM 935 O O . ARG A 1 115 ? -8.017 -0.417 4.135 1.00 96.12 115 ARG A O 1
ATOM 942 N N . ILE A 1 116 ? -7.799 1.520 3.022 1.00 96.81 116 ILE A N 1
ATOM 943 C CA . ILE A 1 116 ? -6.419 1.753 3.483 1.00 96.81 116 ILE A CA 1
ATOM 944 C C . ILE A 1 116 ? -6.387 2.556 4.786 1.00 96.81 116 ILE A C 1
ATOM 946 O O . ILE A 1 116 ? -6.960 3.644 4.888 1.00 96.81 116 ILE A O 1
ATOM 950 N N . ALA A 1 117 ? -5.659 2.031 5.771 1.00 96.50 117 ALA A N 1
ATOM 951 C CA . ALA A 1 117 ? -5.334 2.694 7.027 1.00 96.50 117 ALA A CA 1
ATOM 952 C C . ALA A 1 117 ? -3.826 2.995 7.101 1.00 96.50 117 ALA A C 1
ATOM 954 O O . ALA A 1 117 ? -2.990 2.092 7.187 1.00 96.50 117 ALA A O 1
ATOM 955 N N . PHE A 1 118 ? -3.465 4.278 7.083 1.00 95.88 118 PHE A N 1
ATOM 956 C CA . PHE A 1 118 ? -2.074 4.732 7.076 1.00 95.88 118 PHE A CA 1
ATOM 957 C C . PHE A 1 118 ? -1.530 4.880 8.497 1.00 95.88 118 PHE A C 1
ATOM 959 O O . PHE A 1 118 ? -2.097 5.582 9.338 1.00 95.88 118 PHE A O 1
ATOM 966 N N . ALA A 1 119 ? -0.405 4.228 8.771 1.00 94.50 119 ALA A N 1
ATOM 967 C CA . ALA A 1 119 ? 0.269 4.286 10.054 1.00 94.50 119 ALA A CA 1
ATOM 968 C C . ALA A 1 119 ? 0.993 5.633 10.237 1.00 94.50 119 ALA A C 1
ATOM 970 O O . ALA A 1 119 ? 1.680 6.101 9.321 1.00 94.50 119 ALA A O 1
ATOM 971 N N . PRO A 1 120 ? 0.923 6.249 11.429 1.00 90.06 120 PRO A N 1
ATOM 972 C CA . PRO A 1 120 ? 1.658 7.475 11.702 1.00 90.06 120 PRO A CA 1
ATOM 973 C C . PRO A 1 120 ? 3.178 7.232 11.729 1.00 90.06 120 PRO A C 1
ATOM 975 O O . PRO A 1 120 ? 3.671 6.161 12.080 1.00 90.06 120 PRO A O 1
ATOM 978 N N . ARG A 1 121 ? 3.975 8.262 11.422 1.00 84.62 121 ARG A N 1
ATOM 979 C CA . ARG A 1 121 ? 5.444 8.135 11.282 1.00 84.62 121 ARG A CA 1
ATOM 980 C C . ARG A 1 121 ? 6.157 7.591 12.532 1.00 84.62 121 ARG A C 1
ATOM 982 O O . ARG A 1 121 ? 7.164 6.892 12.431 1.00 84.62 121 ARG A O 1
ATOM 989 N N . LYS A 1 122 ? 5.652 7.916 13.726 1.00 84.38 122 LYS A N 1
ATOM 990 C CA . LYS A 1 122 ? 6.197 7.467 15.022 1.00 84.38 122 LYS A CA 1
ATOM 991 C C . LYS A 1 122 ? 5.403 6.295 15.619 1.00 84.38 122 LYS A C 1
ATOM 993 O O . LYS A 1 122 ? 5.272 6.196 16.834 1.00 84.38 122 LYS A O 1
ATOM 998 N N . PHE A 1 123 ? 4.876 5.405 14.781 1.00 87.25 123 PHE A N 1
ATOM 999 C CA . PHE A 1 123 ? 4.092 4.258 15.230 1.00 87.25 123 PHE A CA 1
ATOM 1000 C C . PHE A 1 123 ? 4.986 3.085 15.654 1.00 87.25 123 PHE A C 1
ATOM 1002 O O . PHE A 1 123 ? 5.571 2.387 14.824 1.00 87.25 123 PHE A O 1
ATOM 1009 N N . MET A 1 124 ? 5.162 2.907 16.967 1.00 86.44 124 MET A N 1
ATOM 1010 C CA . MET A 1 124 ? 6.065 1.899 17.528 1.00 86.44 124 MET A CA 1
ATOM 1011 C C . MET A 1 124 ? 5.685 1.458 18.944 1.00 86.44 124 MET A C 1
ATOM 1013 O O . MET A 1 124 ? 4.790 2.025 19.572 1.00 86.44 124 MET A O 1
ATOM 1017 N N . GLY A 1 125 ? 6.412 0.460 19.453 1.00 90.62 125 GLY A N 1
ATOM 1018 C CA . GLY A 1 125 ? 6.267 -0.041 20.817 1.00 90.62 125 GLY A CA 1
ATOM 1019 C C . GLY A 1 125 ? 5.008 -0.883 21.018 1.00 90.62 125 GLY A C 1
ATOM 1020 O O . GLY A 1 125 ? 4.293 -1.211 20.070 1.00 90.62 125 GLY A O 1
ATOM 1021 N N . ALA A 1 126 ? 4.734 -1.240 22.275 1.00 91.19 126 ALA A N 1
ATOM 1022 C CA . ALA A 1 126 ? 3.656 -2.164 22.636 1.00 91.19 126 ALA A CA 1
ATOM 1023 C C . ALA A 1 126 ? 2.279 -1.734 22.103 1.00 91.19 126 ALA A C 1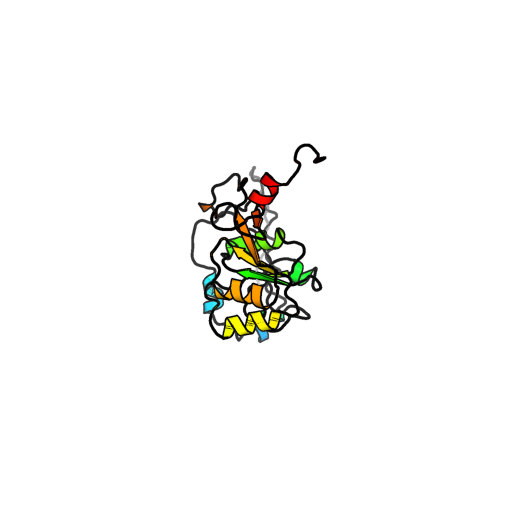
ATOM 1025 O O . ALA A 1 126 ? 1.488 -2.581 21.690 1.00 91.19 126 ALA A O 1
ATOM 1026 N N . ARG A 1 127 ? 2.011 -0.421 22.051 1.00 89.38 127 ARG A N 1
ATOM 1027 C CA . ARG A 1 127 ? 0.767 0.122 21.495 1.00 89.38 127 ARG A CA 1
ATOM 1028 C C . ARG A 1 127 ? 0.619 -0.193 20.008 1.00 89.38 127 ARG A C 1
ATOM 1030 O O . ARG A 1 127 ? -0.427 -0.691 19.615 1.00 89.38 127 ARG A O 1
ATOM 1037 N N . ALA A 1 128 ? 1.652 0.052 19.201 1.00 91.62 128 ALA A N 1
ATOM 1038 C CA . ALA A 1 128 ? 1.606 -0.250 17.771 1.00 91.62 128 ALA A CA 1
ATOM 1039 C C . ALA A 1 128 ? 1.442 -1.755 17.521 1.00 91.62 128 ALA A C 1
ATOM 1041 O O . ALA A 1 128 ? 0.614 -2.160 16.712 1.00 91.62 128 ALA A O 1
ATOM 1042 N N . HIS A 1 129 ? 2.165 -2.589 18.274 1.00 93.06 129 HIS A N 1
ATOM 1043 C CA . HIS A 1 129 ? 2.021 -4.042 18.184 1.00 93.06 129 HIS A CA 1
ATOM 1044 C C . HIS A 1 129 ? 0.606 -4.520 18.522 1.00 93.06 129 HIS A C 1
ATOM 1046 O O . HIS A 1 129 ? 0.068 -5.364 17.809 1.00 93.06 129 HIS A O 1
ATOM 1052 N N . ARG A 1 130 ? 0.001 -3.986 19.592 1.00 93.69 130 ARG A N 1
ATOM 1053 C CA . ARG A 1 130 ? -1.372 -4.322 19.991 1.00 93.69 130 ARG A CA 1
ATOM 1054 C C . ARG A 1 130 ? -2.375 -3.925 18.910 1.00 93.69 130 ARG A C 1
ATOM 1056 O O . ARG A 1 130 ? -3.170 -4.766 18.511 1.00 93.69 130 ARG A O 1
ATOM 1063 N N . ALA A 1 131 ? -2.262 -2.699 18.406 1.00 93.19 131 ALA A N 1
ATOM 1064 C CA . ALA A 1 131 ? -3.134 -2.159 17.370 1.00 93.19 131 ALA A CA 1
ATOM 1065 C C . ALA A 1 131 ? -3.132 -3.029 16.110 1.00 93.19 131 ALA A C 1
ATOM 1067 O O . ALA A 1 131 ? -4.172 -3.491 15.665 1.00 93.19 131 ALA A O 1
ATOM 1068 N N . VAL A 1 132 ? -1.945 -3.324 15.566 1.00 95.00 132 VAL A N 1
ATOM 1069 C CA . VAL A 1 132 ? -1.827 -4.155 14.360 1.00 95.00 132 VAL A CA 1
ATOM 1070 C C . VAL A 1 132 ? -2.332 -5.576 14.629 1.00 95.00 132 VAL A C 1
ATOM 1072 O O . VAL A 1 132 ? -2.993 -6.164 13.779 1.00 95.00 132 VAL A O 1
ATOM 1075 N N . ARG A 1 133 ? -2.079 -6.130 15.824 1.00 94.81 133 ARG A N 1
ATOM 1076 C CA . ARG A 1 133 ? -2.564 -7.464 16.206 1.00 94.81 133 ARG A CA 1
ATOM 1077 C C . ARG A 1 133 ? -4.093 -7.554 16.245 1.00 94.81 133 ARG A C 1
ATOM 1079 O O . ARG A 1 133 ? -4.624 -8.573 15.819 1.00 94.81 133 ARG A O 1
ATOM 1086 N N . GLN A 1 134 ? -4.785 -6.527 16.736 1.00 93.81 134 GLN A N 1
ATOM 1087 C CA . GLN A 1 134 ? -6.256 -6.492 16.772 1.00 93.81 134 GLN A CA 1
ATOM 1088 C C . GLN A 1 134 ? -6.873 -6.497 15.365 1.00 93.81 134 GLN A C 1
ATOM 1090 O O . GLN A 1 134 ? -7.973 -7.008 15.174 1.00 93.81 134 GLN A O 1
ATOM 1095 N N . LEU A 1 135 ? -6.134 -6.008 14.366 1.00 93.94 135 LEU A N 1
ATOM 1096 C CA . LEU A 1 135 ? -6.596 -5.925 12.981 1.00 93.94 135 LEU A CA 1
ATOM 1097 C C . LEU A 1 135 ? -6.365 -7.189 12.157 1.00 93.94 135 LEU A C 1
ATOM 1099 O O . LEU A 1 135 ? -6.954 -7.298 11.087 1.00 93.94 135 LEU A O 1
ATOM 1103 N N . VAL A 1 136 ? -5.571 -8.150 12.645 1.00 94.81 136 VAL A N 1
ATOM 1104 C CA . VAL A 1 136 ? -5.23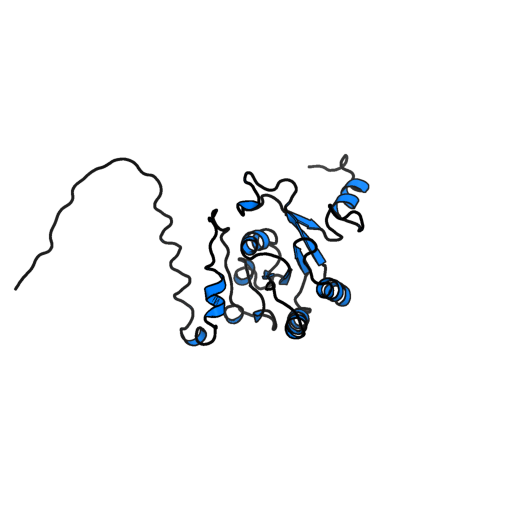7 -9.390 11.914 1.00 94.81 136 VAL A CA 1
ATOM 1105 C C . VAL A 1 136 ? -6.455 -10.081 11.291 1.00 94.81 136 VAL A C 1
ATOM 1107 O O . VAL A 1 136 ? -6.361 -10.417 10.115 1.00 94.81 136 VAL A O 1
ATOM 1110 N N . PRO A 1 137 ? -7.602 -10.252 11.983 1.00 92.62 137 PRO A N 1
ATOM 1111 C CA . PRO A 1 137 ? -8.752 -10.948 11.398 1.00 92.62 137 PRO A CA 1
ATOM 1112 C C . PRO A 1 137 ? -9.349 -10.267 10.158 1.00 92.62 137 PRO A C 1
ATOM 1114 O O . PRO A 1 137 ? -10.053 -10.913 9.394 1.00 92.62 137 PRO A O 1
ATOM 1117 N N . ASN A 1 138 ? -9.087 -8.971 9.965 1.00 91.00 138 ASN A N 1
ATOM 1118 C CA . ASN A 1 138 ? -9.652 -8.160 8.884 1.00 91.00 138 ASN A CA 1
ATOM 1119 C C . ASN A 1 138 ? -8.589 -7.673 7.884 1.00 91.00 138 ASN A C 1
ATOM 1121 O O . ASN A 1 138 ? -8.904 -6.920 6.957 1.00 91.00 138 ASN A O 1
ATOM 1125 N N . LEU A 1 139 ? -7.322 -8.040 8.098 1.00 95.50 139 LEU A N 1
ATOM 1126 C CA . LEU A 1 139 ? -6.190 -7.497 7.363 1.00 95.50 139 LEU A CA 1
ATOM 1127 C C . LEU A 1 139 ? -5.863 -8.370 6.152 1.00 95.50 139 LEU A C 1
ATOM 1129 O O . LEU A 1 139 ? -5.462 -9.519 6.294 1.00 95.50 139 LEU A O 1
ATOM 1133 N N . SER A 1 140 ? -5.992 -7.799 4.956 1.00 97.38 140 SER A N 1
ATOM 1134 C CA . SER A 1 140 ? -5.688 -8.499 3.701 1.00 97.38 140 SER A CA 1
ATOM 1135 C C . SER A 1 140 ? -4.226 -8.413 3.285 1.00 97.38 140 SER A C 1
ATOM 1137 O O . SER A 1 140 ? -3.710 -9.348 2.684 1.00 97.38 140 SER A O 1
ATOM 1139 N N . ARG A 1 141 ? -3.569 -7.280 3.557 1.00 98.31 141 ARG A N 1
ATOM 1140 C CA . ARG A 1 141 ? -2.189 -6.993 3.147 1.00 98.31 141 ARG A CA 1
ATOM 1141 C C . ARG A 1 141 ? -1.625 -5.784 3.883 1.00 98.31 141 ARG A C 1
ATOM 1143 O O . ARG A 1 141 ? -2.363 -4.973 4.450 1.00 98.31 141 ARG A O 1
ATOM 1150 N N . ILE A 1 142 ? -0.307 -5.655 3.841 1.00 98.25 142 ILE A N 1
ATOM 1151 C CA . ILE A 1 142 ? 0.436 -4.503 4.339 1.00 98.25 142 ILE A CA 1
ATOM 1152 C C . ILE A 1 142 ? 1.201 -3.880 3.174 1.00 98.25 142 ILE A C 1
ATOM 1154 O O . ILE A 1 142 ? 1.989 -4.558 2.527 1.00 98.25 142 ILE A O 1
ATOM 1158 N N . TYR A 1 143 ? 1.012 -2.585 2.954 1.00 98.38 143 TYR A N 1
ATOM 1159 C CA . TYR A 1 143 ? 1.818 -1.777 2.051 1.00 98.38 143 TYR A CA 1
ATOM 1160 C C . TYR A 1 143 ? 2.943 -1.072 2.809 1.00 98.38 143 TYR A C 1
ATOM 1162 O O . TYR A 1 143 ? 2.735 -0.530 3.899 1.00 98.38 143 TYR A O 1
ATOM 1170 N N . VAL A 1 144 ? 4.127 -1.019 2.212 1.00 97.38 144 VAL A N 1
ATOM 1171 C CA . VAL A 1 144 ? 5.280 -0.274 2.727 1.00 97.38 144 VAL A CA 1
ATOM 1172 C C . VAL A 1 144 ? 5.855 0.579 1.613 1.00 97.38 144 VAL A C 1
ATOM 1174 O O . VAL A 1 144 ? 6.154 0.055 0.550 1.00 97.38 144 VAL A O 1
ATOM 1177 N N . TRP A 1 145 ? 6.069 1.872 1.854 1.00 96.75 145 TRP A N 1
ATOM 1178 C CA . TRP A 1 145 ? 6.827 2.688 0.904 1.00 96.75 145 TRP A CA 1
ATOM 1179 C C . TRP A 1 145 ? 8.319 2.336 0.951 1.00 96.75 145 TRP A C 1
ATOM 1181 O O . TRP A 1 145 ? 8.949 2.485 2.005 1.00 96.75 145 TRP A O 1
ATOM 1191 N N . GLY A 1 146 ? 8.908 1.907 -0.162 1.00 95.75 146 GLY A N 1
ATOM 1192 C CA . GLY A 1 146 ? 10.325 1.560 -0.220 1.00 95.75 146 GLY A CA 1
ATOM 1193 C C . GLY A 1 146 ? 10.725 0.458 0.771 1.00 95.75 146 GLY A C 1
ATOM 1194 O O . GLY A 1 146 ? 9.966 -0.466 1.078 1.00 95.75 146 GLY A O 1
ATOM 1195 N N . TYR A 1 147 ? 11.912 0.626 1.355 1.00 94.19 147 TYR A N 1
ATOM 1196 C CA . TYR A 1 147 ? 12.418 -0.135 2.507 1.00 94.19 147 TYR A CA 1
ATOM 1197 C C . TYR A 1 147 ? 12.336 0.664 3.819 1.00 94.19 147 TYR A C 1
ATOM 1199 O O . TYR A 1 147 ? 13.207 0.581 4.682 1.00 94.19 147 TYR A O 1
ATOM 1207 N N . THR A 1 148 ? 11.299 1.496 3.968 1.00 87.88 148 THR A N 1
ATOM 1208 C CA . THR A 1 148 ? 11.149 2.384 5.140 1.00 87.88 148 THR A CA 1
ATOM 1209 C C . THR A 1 148 ? 10.465 1.722 6.338 1.00 87.88 148 THR A C 1
ATOM 1211 O O . THR A 1 148 ? 10.297 2.356 7.388 1.00 87.88 148 THR A O 1
ATOM 1214 N N . ASP A 1 149 ? 10.044 0.461 6.205 1.00 85.06 149 ASP A N 1
ATOM 1215 C CA . ASP A 1 149 ? 9.451 -0.270 7.309 1.00 85.06 149 ASP A CA 1
ATOM 1216 C C . ASP A 1 149 ? 10.462 -0.563 8.412 1.00 85.06 149 ASP A C 1
ATOM 1218 O O . ASP A 1 149 ? 11.677 -0.630 8.241 1.00 85.06 149 ASP A O 1
ATOM 1222 N N . ARG A 1 150 ? 9.920 -0.746 9.610 1.00 87.81 150 ARG A N 1
ATOM 1223 C CA . ARG A 1 150 ? 10.708 -1.230 10.734 1.00 87.81 150 ARG A CA 1
ATOM 1224 C C . ARG A 1 150 ? 10.759 -2.753 10.647 1.00 87.81 150 ARG A C 1
ATOM 1226 O O . ARG A 1 150 ? 9.710 -3.343 10.400 1.00 87.81 150 ARG A O 1
ATOM 1233 N N . PRO A 1 151 ? 11.869 -3.409 11.034 1.00 90.88 151 PRO A N 1
ATOM 1234 C CA . PRO A 1 151 ? 12.009 -4.867 10.935 1.00 90.88 151 PRO A CA 1
ATOM 1235 C C . PRO A 1 151 ? 10.885 -5.683 11.591 1.00 90.88 151 PRO A C 1
ATOM 1237 O O . PRO A 1 151 ? 10.649 -6.837 11.245 1.00 90.88 151 PRO A O 1
ATOM 1240 N N . TRP A 1 152 ? 10.186 -5.111 12.574 1.00 93.31 152 TRP A N 1
ATOM 1241 C CA . TRP A 1 152 ? 9.061 -5.781 13.213 1.00 93.31 152 TRP A CA 1
ATOM 1242 C C . TRP A 1 152 ? 7.827 -5.915 12.312 1.00 93.31 152 TRP A C 1
ATOM 1244 O O . TRP A 1 152 ? 7.069 -6.855 12.522 1.00 93.31 152 TRP A O 1
ATOM 1254 N N . ILE A 1 153 ? 7.635 -5.030 11.327 1.00 94.94 153 ILE A N 1
ATOM 1255 C CA . ILE A 1 153 ? 6.527 -5.088 10.364 1.00 94.94 153 ILE A CA 1
ATOM 1256 C C . ILE A 1 153 ? 6.686 -6.313 9.474 1.00 94.94 153 ILE A C 1
ATOM 1258 O O . ILE A 1 153 ? 5.797 -7.158 9.457 1.00 94.94 153 ILE A O 1
ATOM 1262 N N . ALA A 1 154 ? 7.846 -6.472 8.830 1.00 94.06 154 ALA A N 1
ATOM 1263 C CA . ALA A 1 154 ? 8.138 -7.651 8.019 1.00 94.06 154 ALA A CA 1
ATOM 1264 C C . ALA A 1 154 ? 8.037 -8.956 8.832 1.00 94.06 154 ALA A C 1
ATOM 1266 O O . ALA A 1 154 ? 7.411 -9.925 8.401 1.00 94.06 154 ALA A O 1
ATOM 1267 N N . ARG A 1 155 ? 8.571 -8.977 10.065 1.00 95.25 155 ARG A N 1
ATOM 1268 C CA . ARG A 1 155 ? 8.427 -10.139 10.964 1.00 95.25 155 ARG A CA 1
ATOM 1269 C C . ARG A 1 155 ? 6.971 -10.425 11.323 1.00 95.25 155 ARG A C 1
ATOM 1271 O O . ARG A 1 155 ? 6.595 -11.591 11.398 1.00 95.25 155 ARG A O 1
ATOM 1278 N N . PHE A 1 156 ? 6.175 -9.386 11.571 1.00 95.88 156 PHE A N 1
ATOM 1279 C CA . PHE A 1 156 ? 4.756 -9.512 11.880 1.00 95.88 156 PHE A CA 1
ATOM 1280 C C . PHE A 1 156 ? 3.982 -10.070 10.683 1.00 95.88 156 PHE A C 1
ATOM 1282 O O . PHE A 1 156 ? 3.272 -11.058 10.847 1.00 95.88 156 PHE A O 1
ATOM 1289 N N . ALA A 1 157 ? 4.175 -9.492 9.495 1.00 96.69 157 ALA A N 1
ATOM 1290 C CA . ALA A 1 157 ? 3.549 -9.936 8.254 1.00 96.69 157 ALA A CA 1
ATOM 1291 C C . ALA A 1 157 ? 3.814 -11.429 8.012 1.00 96.69 157 ALA A C 1
ATOM 1293 O O . ALA A 1 157 ? 2.880 -12.220 7.910 1.00 96.69 157 ALA A O 1
ATOM 1294 N N . ARG A 1 158 ? 5.086 -11.845 8.101 1.00 96.19 158 ARG A N 1
ATOM 1295 C CA . ARG A 1 158 ? 5.488 -13.254 7.996 1.00 96.19 158 ARG A CA 1
ATOM 1296 C C . ARG A 1 158 ? 4.850 -14.140 9.070 1.00 96.19 158 ARG A C 1
ATOM 1298 O O . ARG A 1 158 ? 4.391 -15.236 8.777 1.00 96.19 158 ARG A O 1
ATOM 1305 N N . ARG A 1 159 ? 4.817 -13.686 10.329 1.00 97.00 159 ARG A N 1
ATOM 1306 C CA . ARG A 1 159 ? 4.283 -14.457 11.470 1.00 97.00 159 ARG A CA 1
ATOM 1307 C C . ARG A 1 159 ? 2.788 -14.766 11.346 1.00 97.00 159 ARG A C 1
ATOM 1309 O O . ARG A 1 159 ? 2.347 -15.759 11.928 1.00 97.00 159 ARG A O 1
ATOM 1316 N N . TRP A 1 160 ? 2.045 -13.906 10.654 1.00 97.06 160 TRP A N 1
ATOM 1317 C CA . TRP A 1 160 ? 0.595 -13.997 10.469 1.00 97.06 160 TRP A CA 1
ATOM 1318 C C . TRP A 1 160 ? 0.186 -14.328 9.030 1.00 97.06 160 TRP A C 1
ATOM 1320 O O . TRP A 1 160 ? -1.000 -14.287 8.727 1.00 97.06 160 TRP A O 1
ATOM 1330 N N . ASN A 1 161 ? 1.146 -14.672 8.164 1.00 97.12 161 ASN A N 1
ATOM 1331 C CA . ASN A 1 161 ? 0.920 -14.963 6.747 1.00 97.12 161 ASN A CA 1
ATOM 1332 C C . ASN A 1 161 ? 0.151 -13.851 6.007 1.00 97.12 161 ASN A C 1
ATOM 1334 O O . ASN A 1 161 ? -0.765 -14.113 5.231 1.00 9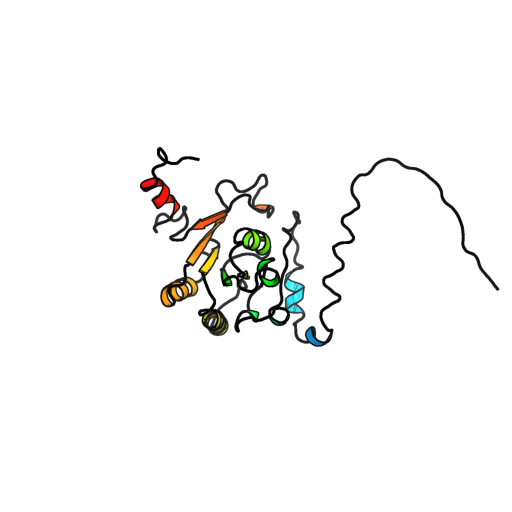7.12 161 ASN A O 1
ATOM 1338 N N . ILE A 1 162 ? 0.510 -12.597 6.287 1.00 98.06 162 ILE A N 1
ATOM 1339 C CA . ILE A 1 162 ? -0.087 -11.418 5.661 1.00 98.06 162 ILE A CA 1
ATOM 1340 C C . ILE A 1 162 ? 0.848 -10.956 4.539 1.00 98.06 162 ILE A C 1
ATOM 1342 O O . ILE A 1 162 ? 2.024 -10.708 4.824 1.00 98.06 162 ILE A O 1
ATOM 1346 N N . PRO A 1 163 ? 0.360 -10.798 3.297 1.00 98.06 163 PRO A N 1
ATOM 1347 C CA . PRO A 1 163 ? 1.148 -10.251 2.199 1.00 98.06 163 PRO A CA 1
ATOM 1348 C C . PRO A 1 163 ? 1.762 -8.894 2.559 1.00 98.06 163 PRO A C 1
ATOM 1350 O O . PRO A 1 163 ? 1.057 -7.985 3.008 1.00 98.06 163 PRO A O 1
ATOM 1353 N N . LEU A 1 164 ? 3.071 -8.759 2.348 1.00 97.75 164 LEU A N 1
ATOM 1354 C CA . LEU A 1 164 ? 3.804 -7.502 2.471 1.00 97.75 164 LEU A CA 1
ATOM 1355 C C . LEU A 1 164 ? 4.156 -7.021 1.064 1.00 97.75 164 LEU A C 1
ATOM 1357 O O . LEU A 1 164 ? 4.922 -7.679 0.375 1.00 97.75 164 LEU A O 1
ATOM 1361 N N . ILE A 1 165 ? 3.597 -5.889 0.653 1.00 98.25 165 ILE A N 1
ATOM 1362 C CA . ILE A 1 165 ? 3.782 -5.318 -0.680 1.00 98.25 165 ILE A CA 1
ATOM 1363 C C . ILE A 1 165 ? 4.587 -4.032 -0.541 1.00 98.25 165 ILE A C 1
ATOM 1365 O O . ILE A 1 165 ? 4.214 -3.128 0.218 1.00 98.25 165 ILE A O 1
ATOM 1369 N N . ARG A 1 166 ? 5.691 -3.933 -1.274 1.00 97.69 166 ARG A N 1
ATOM 1370 C CA . ARG A 1 166 ? 6.495 -2.717 -1.342 1.00 97.69 166 ARG A CA 1
ATOM 1371 C C . ARG A 1 166 ? 5.972 -1.809 -2.444 1.00 97.69 166 ARG A C 1
ATOM 1373 O O . ARG A 1 166 ? 5.665 -2.262 -3.539 1.00 97.69 166 ARG A O 1
ATOM 1380 N N . VAL A 1 167 ? 5.862 -0.526 -2.131 1.00 97.75 167 VAL A N 1
ATOM 1381 C CA . VAL A 1 167 ? 5.338 0.509 -3.020 1.00 97.75 167 VAL A CA 1
ATOM 1382 C C . VAL A 1 167 ? 6.430 1.527 -3.295 1.00 97.75 167 VAL A C 1
ATOM 1384 O O . VAL A 1 167 ? 7.081 1.994 -2.359 1.00 97.75 167 VAL A O 1
ATOM 1387 N N . GLU A 1 168 ? 6.609 1.896 -4.554 1.00 96.12 168 GLU A N 1
ATOM 1388 C CA . GLU A 1 168 ? 7.527 2.958 -4.968 1.00 96.12 168 GLU A CA 1
ATOM 1389 C C . GLU A 1 168 ? 6.936 3.738 -6.149 1.00 96.12 168 GLU A C 1
ATOM 1391 O O . GLU A 1 168 ? 5.936 3.333 -6.747 1.00 96.12 168 GLU A O 1
ATOM 1396 N N . ASP A 1 169 ? 7.546 4.874 -6.478 1.00 93.44 169 ASP A N 1
ATOM 1397 C CA . ASP A 1 169 ? 7.244 5.602 -7.706 1.00 93.44 169 ASP A CA 1
ATOM 1398 C C . ASP A 1 169 ? 7.462 4.700 -8.939 1.00 93.44 169 ASP A C 1
ATOM 1400 O O . ASP A 1 169 ? 8.444 3.961 -9.025 1.00 93.44 169 ASP A O 1
ATOM 1404 N N . GLY A 1 170 ? 6.540 4.767 -9.902 1.00 92.94 170 GLY A N 1
ATOM 1405 C CA . GLY A 1 170 ? 6.664 4.062 -11.173 1.00 92.94 170 GLY A CA 1
ATOM 1406 C C . GLY A 1 170 ? 7.723 4.669 -12.092 1.00 92.94 170 GLY A C 1
ATOM 1407 O O . GLY A 1 170 ? 8.108 5.832 -11.948 1.00 92.94 170 GLY A O 1
ATOM 1408 N N . PHE A 1 171 ? 8.171 3.884 -13.078 1.00 90.75 171 PHE A N 1
ATOM 1409 C CA . PHE A 1 171 ? 9.175 4.318 -14.057 1.00 90.75 171 PHE A CA 1
ATOM 1410 C C . PHE A 1 171 ? 8.728 5.557 -14.845 1.00 90.75 171 PHE A C 1
ATOM 1412 O O . PHE A 1 171 ? 9.530 6.458 -15.089 1.00 90.75 171 PHE A O 1
ATOM 1419 N N . LEU A 1 172 ? 7.436 5.641 -15.188 1.00 87.31 172 LEU A N 1
ATOM 1420 C CA . LEU A 1 172 ? 6.833 6.838 -15.767 1.00 87.31 172 LEU A CA 1
ATOM 1421 C C . LEU A 1 172 ? 6.141 7.648 -14.666 1.00 87.31 172 LEU A C 1
ATOM 1423 O O . LEU A 1 172 ? 4.966 7.448 -14.353 1.00 87.31 172 LEU A O 1
ATOM 1427 N N . ARG A 1 173 ? 6.904 8.545 -14.044 1.00 78.94 173 ARG A N 1
ATOM 1428 C CA . ARG A 1 173 ? 6.508 9.157 -12.777 1.00 78.94 173 ARG A CA 1
ATOM 1429 C C . ARG A 1 173 ? 5.523 10.316 -12.925 1.00 78.94 173 ARG A C 1
ATOM 1431 O O . ARG A 1 173 ? 4.448 10.253 -12.355 1.00 78.94 173 ARG A O 1
ATOM 1438 N N . SER A 1 174 ? 5.875 11.386 -13.627 1.00 78.00 174 SER A N 1
ATOM 1439 C CA . SER A 1 174 ? 5.022 12.576 -13.792 1.00 78.00 174 SER A CA 1
ATOM 1440 C C . SER A 1 174 ? 5.618 13.515 -14.842 1.00 78.00 174 SER A C 1
ATOM 1442 O O . SER A 1 174 ? 6.815 13.443 -15.110 1.00 78.00 174 SER A O 1
ATOM 1444 N N . ALA A 1 175 ? 4.812 14.426 -15.401 1.00 69.88 175 ALA A N 1
ATOM 1445 C CA . ALA A 1 175 ? 5.314 15.514 -16.254 1.00 69.88 175 ALA A CA 1
ATOM 1446 C C . ALA A 1 175 ? 6.116 16.574 -15.469 1.00 69.88 175 ALA A C 1
ATOM 1448 O O . ALA A 1 175 ? 6.865 17.349 -16.053 1.00 69.88 175 ALA A O 1
ATOM 1449 N N . ASP A 1 176 ? 5.963 16.590 -14.143 1.00 69.81 176 ASP A N 1
ATOM 1450 C CA . ASP A 1 176 ? 6.631 17.499 -13.215 1.00 69.81 176 ASP A CA 1
ATOM 1451 C C . ASP A 1 176 ? 7.625 16.753 -12.308 1.00 69.81 176 ASP A C 1
ATOM 1453 O O . ASP A 1 176 ? 7.548 15.532 -12.146 1.00 69.81 176 ASP A O 1
ATOM 1457 N N . LEU A 1 177 ? 8.546 17.468 -11.660 1.00 66.06 177 LEU A N 1
ATOM 1458 C CA . LEU A 1 177 ? 9.535 16.849 -10.766 1.00 66.06 177 LEU A CA 1
ATOM 1459 C C . LEU A 1 177 ? 8.916 16.340 -9.454 1.00 66.06 177 LEU A C 1
ATOM 1461 O O . LEU A 1 177 ? 8.012 16.940 -8.875 1.00 66.06 177 LEU A O 1
ATOM 1465 N N . GLY A 1 178 ? 9.490 15.273 -8.890 1.00 60.78 178 GLY A N 1
ATOM 1466 C CA . GLY A 1 178 ? 9.025 14.711 -7.614 1.00 60.78 178 GLY A CA 1
ATOM 1467 C C . GLY A 1 178 ? 9.199 15.586 -6.392 1.00 60.78 178 GLY A C 1
ATOM 1468 O O . GLY A 1 178 ? 8.413 15.487 -5.448 1.00 60.78 178 GLY A O 1
ATOM 1469 N N . ALA A 1 179 ? 10.158 16.506 -6.446 1.00 66.56 179 ALA A N 1
ATOM 1470 C CA . ALA A 1 179 ? 10.337 17.533 -5.431 1.00 66.56 179 ALA A CA 1
ATOM 1471 C C . ALA A 1 179 ? 9.111 18.458 -5.296 1.00 66.56 179 ALA A C 1
ATOM 1473 O O . ALA A 1 179 ? 8.899 19.017 -4.221 1.00 66.56 179 ALA A O 1
ATOM 1474 N N . ASN A 1 180 ? 8.277 18.560 -6.339 1.00 69.56 180 ASN A N 1
ATOM 1475 C CA . ASN A 1 180 ? 7.078 19.401 -6.355 1.00 69.56 180 ASN A CA 1
ATOM 1476 C C . ASN A 1 180 ? 5.838 18.699 -5.775 1.00 69.56 180 ASN A C 1
ATOM 1478 O O . ASN A 1 180 ? 4.745 19.252 -5.833 1.00 69.56 180 ASN A O 1
ATOM 1482 N N . HIS A 1 181 ? 5.985 17.484 -5.223 1.00 73.75 181 HIS A N 1
ATOM 1483 C CA . HIS A 1 181 ? 4.864 16.636 -4.792 1.00 73.75 181 HIS A CA 1
ATOM 1484 C C . HIS A 1 181 ? 3.812 16.419 -5.892 1.00 73.75 181 HIS A C 1
ATOM 1486 O O . HIS A 1 181 ? 2.629 16.247 -5.602 1.00 73.75 181 HIS A O 1
ATOM 1492 N N . ALA A 1 182 ? 4.252 16.406 -7.152 1.00 76.50 182 ALA A N 1
ATOM 1493 C CA . ALA A 1 182 ? 3.394 16.048 -8.264 1.00 76.50 182 ALA A CA 1
ATOM 1494 C C . ALA A 1 182 ? 2.865 14.623 -8.077 1.00 76.50 182 ALA A C 1
ATOM 1496 O O . ALA A 1 182 ? 3.615 13.706 -7.716 1.00 76.50 182 ALA A O 1
ATOM 1497 N N . THR A 1 183 ? 1.567 14.467 -8.316 1.00 83.19 183 THR A N 1
ATOM 1498 C CA . THR A 1 183 ? 0.885 13.177 -8.270 1.00 83.19 183 THR A CA 1
ATOM 1499 C C . THR A 1 183 ? 1.497 12.240 -9.309 1.00 83.19 183 THR A C 1
ATOM 1501 O O . THR A 1 183 ? 1.622 12.644 -10.468 1.00 83.19 183 THR A O 1
ATOM 1504 N N . PRO A 1 184 ? 1.875 11.010 -8.930 1.00 86.81 184 PRO A N 1
ATOM 1505 C CA . PRO A 1 184 ? 2.480 10.087 -9.870 1.00 86.81 184 PRO A CA 1
ATOM 1506 C C . PRO A 1 184 ? 1.449 9.515 -10.859 1.00 86.81 184 PRO A C 1
ATOM 1508 O O . PRO A 1 184 ? 0.342 9.138 -10.467 1.00 86.81 184 PRO A O 1
ATOM 1511 N N . TYR A 1 185 ? 1.833 9.410 -12.132 1.00 90.19 185 TYR A N 1
ATOM 1512 C CA . TYR A 1 185 ? 1.085 8.724 -13.195 1.00 90.19 185 TYR A CA 1
ATOM 1513 C C . TYR A 1 185 ? 1.161 7.203 -13.096 1.00 90.19 185 TYR A C 1
ATOM 1515 O O . TYR A 1 185 ? 0.303 6.516 -13.642 1.00 90.19 185 TYR A O 1
ATOM 1523 N N . SER A 1 186 ? 2.182 6.678 -12.419 1.00 93.31 186 SER A N 1
ATOM 1524 C CA . SER A 1 186 ? 2.303 5.252 -12.143 1.00 93.31 186 SER A CA 1
ATOM 1525 C C . SER A 1 186 ? 3.008 4.997 -10.814 1.00 93.31 186 SER A C 1
ATOM 1527 O O . SER A 1 186 ? 3.817 5.805 -10.349 1.00 93.31 186 SER A O 1
ATOM 1529 N N . LEU A 1 187 ? 2.696 3.853 -10.209 1.00 96.00 187 LEU A N 1
ATOM 1530 C CA . LEU A 1 187 ? 3.334 3.320 -9.010 1.00 96.00 187 LEU A CA 1
ATOM 1531 C C . LEU A 1 187 ? 3.754 1.873 -9.269 1.00 96.00 187 LEU A C 1
ATOM 1533 O O . LEU A 1 187 ? 3.092 1.162 -10.025 1.00 96.00 187 LEU A O 1
ATOM 1537 N N . VAL A 1 188 ? 4.819 1.436 -8.606 1.00 97.38 188 VAL A N 1
ATOM 1538 C CA . VAL A 1 188 ? 5.186 0.019 -8.511 1.00 97.38 188 VAL A CA 1
ATOM 1539 C C . VAL A 1 188 ? 4.574 -0.561 -7.244 1.00 97.38 188 VAL A C 1
ATOM 1541 O O . VAL A 1 188 ? 4.663 0.054 -6.183 1.00 97.38 188 VAL A O 1
ATOM 1544 N N . PHE A 1 189 ? 3.997 -1.755 -7.356 1.00 97.75 189 PHE A N 1
ATOM 1545 C CA . PHE A 1 189 ? 3.571 -2.590 -6.238 1.00 97.75 189 PHE A CA 1
ATOM 1546 C C . PHE A 1 189 ? 4.251 -3.949 -6.386 1.00 97.75 189 PHE A C 1
ATOM 1548 O O . PHE A 1 189 ? 3.855 -4.732 -7.241 1.00 97.75 189 PHE A O 1
ATOM 1555 N N . ASP A 1 190 ? 5.273 -4.208 -5.577 1.00 97.56 190 ASP A N 1
ATOM 1556 C CA . ASP A 1 190 ? 6.080 -5.427 -5.659 1.00 97.56 190 ASP A CA 1
ATOM 1557 C C . ASP A 1 190 ? 5.830 -6.325 -4.444 1.00 97.56 190 ASP A C 1
ATOM 1559 O O . ASP A 1 190 ? 5.852 -5.869 -3.295 1.00 97.56 190 ASP A O 1
ATOM 1563 N N . THR A 1 191 ? 5.547 -7.598 -4.696 1.00 97.06 191 THR A N 1
ATOM 1564 C CA . THR A 1 191 ? 5.204 -8.598 -3.682 1.00 97.06 191 THR A CA 1
ATOM 1565 C C . THR A 1 191 ? 6.423 -9.312 -3.098 1.00 97.06 191 THR A C 1
ATOM 1567 O O . THR A 1 191 ? 6.303 -9.923 -2.032 1.00 97.06 191 THR A O 1
ATOM 1570 N N . GLN A 1 192 ? 7.589 -9.205 -3.742 1.00 95.44 192 GLN A N 1
ATOM 1571 C CA . GLN A 1 192 ? 8.836 -9.843 -3.316 1.00 95.44 192 GLN A CA 1
ATOM 1572 C C . GLN A 1 192 ? 9.842 -8.822 -2.765 1.00 95.44 192 GLN A C 1
ATOM 1574 O O . GLN A 1 192 ? 10.304 -8.948 -1.628 1.00 95.44 192 GLN A O 1
ATOM 1579 N N . GLY A 1 193 ? 10.138 -7.770 -3.526 1.00 94.88 193 GLY A N 1
ATOM 1580 C CA . GLY A 1 193 ? 11.190 -6.800 -3.218 1.00 94.88 193 GLY A CA 1
ATOM 1581 C C . GLY A 1 193 ? 11.296 -5.753 -4.321 1.00 94.88 193 GLY A C 1
ATOM 1582 O O . GLY A 1 193 ? 10.906 -6.010 -5.439 1.00 94.88 193 GLY A O 1
ATOM 1583 N N . LEU A 1 194 ? 11.786 -4.541 -4.061 1.00 96.62 194 LEU A N 1
ATOM 1584 C CA . LEU A 1 194 ? 11.768 -3.516 -5.119 1.00 96.62 194 LEU A CA 1
ATOM 1585 C C . LEU A 1 194 ? 12.887 -3.729 -6.140 1.00 96.62 194 LEU A C 1
ATOM 1587 O O . LEU A 1 194 ? 13.997 -4.105 -5.779 1.00 96.62 194 LEU A O 1
ATOM 1591 N N . TYR A 1 195 ? 12.613 -3.369 -7.395 1.00 95.19 195 TYR A N 1
ATOM 1592 C CA . TYR A 1 195 ? 13.499 -3.512 -8.560 1.00 95.19 195 TYR A CA 1
ATOM 1593 C C . TYR A 1 195 ? 14.925 -2.951 -8.398 1.00 95.19 195 TYR A C 1
ATOM 1595 O O . TYR A 1 195 ? 15.834 -3.361 -9.115 1.00 95.19 195 TYR A O 1
ATOM 1603 N N . TYR A 1 196 ? 15.143 -1.996 -7.490 1.00 94.19 196 TYR A N 1
ATOM 1604 C CA . TYR A 1 196 ? 16.469 -1.433 -7.219 1.00 94.19 196 TYR A CA 1
ATOM 1605 C C . TYR A 1 196 ? 17.269 -2.214 -6.166 1.00 94.19 196 TYR A C 1
ATOM 1607 O O . TYR A 1 196 ? 18.445 -1.916 -5.957 1.00 94.19 196 TYR A O 1
ATOM 1615 N N . ASN A 1 197 ? 16.657 -3.182 -5.479 1.00 94.69 197 ASN A N 1
ATOM 1616 C CA . ASN A 1 197 ? 17.352 -4.079 -4.567 1.00 94.69 197 ASN A CA 1
ATOM 1617 C C . ASN A 1 197 ? 17.746 -5.363 -5.302 1.00 94.69 197 ASN A C 1
ATOM 1619 O O . ASN A 1 197 ? 16.922 -6.235 -5.550 1.00 94.69 197 ASN A O 1
ATOM 1623 N N . ASN A 1 198 ? 19.032 -5.492 -5.612 1.00 92.12 198 ASN A N 1
ATOM 1624 C CA . ASN A 1 198 ? 19.590 -6.664 -6.285 1.00 92.12 198 ASN A CA 1
ATOM 1625 C C . ASN A 1 198 ? 19.982 -7.807 -5.331 1.00 92.12 198 ASN A C 1
ATOM 1627 O O . ASN A 1 198 ? 20.495 -8.825 -5.788 1.00 92.12 198 ASN A O 1
ATOM 1631 N N . LEU A 1 199 ? 19.784 -7.642 -4.019 1.00 93.69 199 LEU A N 1
ATOM 1632 C CA . LEU A 1 199 ? 20.107 -8.657 -3.011 1.00 93.69 199 LEU A CA 1
ATOM 1633 C C . LEU A 1 199 ? 18.929 -9.594 -2.714 1.00 93.69 199 LEU A C 1
ATOM 1635 O O . LEU A 1 199 ? 19.107 -10.605 -2.037 1.00 93.69 199 LEU A O 1
ATOM 1639 N N . GLU A 1 200 ? 17.733 -9.254 -3.190 1.00 90.69 200 GLU A N 1
ATOM 1640 C CA . GLU A 1 200 ? 16.493 -9.988 -2.954 1.00 90.69 200 GLU A CA 1
ATOM 1641 C C . GLU A 1 200 ? 15.772 -10.235 -4.293 1.00 90.69 200 GLU A C 1
ATOM 1643 O O . GLU A 1 200 ? 15.913 -9.431 -5.220 1.00 90.69 200 GLU A O 1
ATOM 1648 N N . PRO A 1 201 ? 14.989 -11.323 -4.418 1.00 94.38 201 PRO A N 1
ATOM 1649 C CA . PRO A 1 201 ? 14.059 -11.489 -5.533 1.00 94.38 201 PRO A CA 1
ATOM 1650 C C . PRO A 1 201 ? 13.101 -10.296 -5.660 1.00 94.38 201 PRO A C 1
ATOM 1652 O O . PRO A 1 201 ? 12.718 -9.692 -4.656 1.00 94.38 201 PRO A O 1
ATOM 1655 N N . ASN A 1 202 ? 12.707 -9.971 -6.890 1.00 96.00 202 ASN A N 1
ATOM 1656 C CA . ASN A 1 202 ? 11.720 -8.934 -7.189 1.00 96.00 202 ASN A CA 1
ATOM 1657 C C . ASN A 1 202 ? 10.837 -9.350 -8.368 1.00 96.00 202 ASN A C 1
ATOM 1659 O O . ASN A 1 202 ? 11.293 -10.074 -9.261 1.00 96.00 202 ASN A O 1
ATOM 1663 N N . ASP A 1 203 ? 9.595 -8.866 -8.382 1.00 96.38 203 ASP A N 1
ATOM 1664 C CA . ASP A 1 203 ? 8.606 -9.252 -9.391 1.00 96.38 203 ASP A CA 1
ATOM 1665 C C . ASP A 1 203 ? 9.036 -8.813 -10.796 1.00 96.38 203 ASP A C 1
ATOM 1667 O O . ASP A 1 203 ? 8.816 -9.539 -11.763 1.00 96.38 203 ASP A O 1
ATOM 1671 N N . LEU A 1 204 ? 9.720 -7.669 -10.927 1.00 95.88 204 LEU A N 1
ATOM 1672 C CA . LEU A 1 204 ? 10.228 -7.209 -12.222 1.00 95.88 204 LEU A CA 1
ATOM 1673 C C . LEU A 1 204 ? 11.257 -8.179 -12.820 1.00 95.88 204 LEU A C 1
ATOM 1675 O O . LEU A 1 204 ? 11.175 -8.502 -14.002 1.00 95.88 204 LEU A O 1
ATOM 1679 N N . ALA A 1 205 ? 12.223 -8.648 -12.029 1.00 95.50 205 ALA A N 1
ATOM 1680 C CA . ALA A 1 205 ? 13.220 -9.611 -12.485 1.00 95.50 205 ALA A CA 1
ATOM 1681 C C . ALA A 1 205 ? 12.567 -10.938 -12.894 1.00 95.50 205 ALA A C 1
ATOM 1683 O O . ALA A 1 205 ? 12.949 -11.522 -13.907 1.00 95.50 205 ALA A O 1
ATOM 1684 N N . ASP A 1 206 ? 11.553 -11.377 -12.148 1.00 96.00 206 ASP A N 1
ATOM 1685 C CA . ASP A 1 206 ? 10.777 -12.571 -12.478 1.00 96.00 206 ASP A CA 1
ATOM 1686 C C . ASP A 1 206 ? 9.996 -12.410 -13.790 1.00 96.00 206 ASP A C 1
ATOM 1688 O O . ASP A 1 206 ? 10.035 -13.313 -14.629 1.00 96.00 206 ASP A O 1
ATOM 1692 N N . ILE A 1 207 ? 9.349 -11.259 -14.003 1.00 95.81 207 ILE A N 1
ATOM 1693 C CA . ILE A 1 207 ? 8.673 -10.921 -15.263 1.00 95.81 207 ILE A CA 1
ATOM 1694 C C . ILE A 1 207 ? 9.679 -10.950 -16.418 1.00 95.81 207 ILE A C 1
ATOM 1696 O O . ILE A 1 207 ? 9.460 -11.644 -17.404 1.00 95.81 207 ILE A O 1
ATOM 1700 N N . LEU A 1 208 ? 10.819 -10.267 -16.289 1.00 95.19 208 LEU A N 1
ATOM 1701 C CA . LEU A 1 208 ? 11.834 -10.214 -17.347 1.00 95.19 208 LEU A CA 1
ATOM 1702 C C . LEU A 1 208 ? 12.433 -11.588 -17.677 1.00 95.19 208 LEU A C 1
ATOM 1704 O O . LEU A 1 208 ? 12.812 -11.829 -18.821 1.00 95.19 208 LEU A O 1
ATOM 1708 N N . ALA A 1 209 ? 12.542 -12.477 -16.690 1.00 95.50 209 ALA A N 1
ATOM 1709 C CA . ALA A 1 209 ? 13.139 -13.794 -16.873 1.00 95.50 209 ALA A CA 1
ATOM 1710 C C . ALA A 1 209 ? 12.159 -14.849 -17.407 1.00 95.50 209 ALA A C 1
ATOM 1712 O O . ALA A 1 209 ? 12.601 -15.817 -18.026 1.00 95.50 209 ALA A O 1
ATOM 1713 N N . ARG A 1 210 ? 10.859 -14.723 -17.108 1.00 95.69 210 ARG A N 1
ATOM 1714 C CA . ARG A 1 210 ? 9.884 -15.811 -17.308 1.00 95.69 210 ARG A CA 1
ATOM 1715 C C . ARG A 1 210 ? 8.677 -15.435 -18.161 1.00 95.69 210 ARG A C 1
ATOM 1717 O O . ARG A 1 210 ? 7.979 -16.344 -18.602 1.00 95.69 210 ARG A O 1
ATOM 1724 N N . HIS A 1 211 ? 8.394 -14.148 -18.358 1.00 94.06 211 HIS A N 1
ATOM 1725 C CA . HIS A 1 211 ? 7.245 -13.719 -19.153 1.00 94.06 211 HIS A CA 1
ATOM 1726 C C . HIS A 1 211 ? 7.537 -13.876 -20.644 1.00 94.06 211 HIS A C 1
ATOM 1728 O O . HIS A 1 211 ? 8.552 -13.389 -21.144 1.00 94.06 211 HIS A O 1
ATOM 1734 N N . ASP A 1 212 ? 6.638 -14.545 -21.362 1.00 94.44 212 ASP A N 1
ATOM 1735 C CA . ASP A 1 212 ? 6.714 -14.644 -22.817 1.00 94.44 212 ASP A CA 1
ATOM 1736 C C . ASP A 1 212 ? 6.094 -13.395 -23.453 1.00 94.44 212 ASP A C 1
ATOM 1738 O O . ASP A 1 212 ? 4.905 -13.347 -23.763 1.00 94.44 212 ASP A O 1
ATOM 1742 N N . PHE A 1 213 ? 6.923 -12.370 -23.653 1.00 92.56 213 PHE A N 1
ATOM 1743 C CA . PHE A 1 213 ? 6.504 -11.119 -24.290 1.00 92.56 213 PHE A CA 1
ATOM 1744 C C . PHE A 1 213 ? 6.080 -11.289 -25.754 1.00 92.56 213 PHE A C 1
ATOM 1746 O O . PHE A 1 213 ? 5.385 -10.426 -26.282 1.00 92.56 213 PHE A O 1
ATOM 1753 N N . ALA A 1 214 ? 6.516 -12.355 -26.435 1.00 91.69 214 ALA A N 1
ATOM 1754 C CA . ALA A 1 214 ? 6.168 -12.577 -27.836 1.00 91.69 214 ALA A CA 1
ATOM 1755 C C . ALA A 1 214 ? 4.765 -13.179 -27.987 1.00 91.69 214 ALA A C 1
ATOM 1757 O O . ALA A 1 214 ? 4.108 -12.956 -29.004 1.00 91.69 214 ALA A O 1
ATOM 1758 N N . ALA A 1 215 ? 4.310 -13.928 -26.982 1.00 92.25 215 ALA A N 1
ATOM 1759 C CA . ALA A 1 215 ? 2.985 -14.534 -26.952 1.00 92.25 215 ALA A CA 1
ATOM 1760 C C . ALA A 1 215 ? 1.903 -13.644 -26.313 1.00 92.25 215 ALA A C 1
ATOM 1762 O O . ALA A 1 215 ? 0.748 -14.065 -26.280 1.00 92.25 215 ALA A O 1
ATOM 1763 N N . ASP A 1 216 ? 2.247 -12.451 -25.812 1.00 86.81 216 ASP A N 1
ATOM 1764 C CA . ASP A 1 216 ? 1.326 -11.566 -25.088 1.00 86.81 216 ASP A CA 1
ATOM 1765 C C . ASP A 1 216 ? 0.407 -10.782 -26.056 1.00 86.81 216 ASP A C 1
ATOM 1767 O O . ASP A 1 216 ? 0.886 -9.932 -26.821 1.00 86.81 216 ASP A O 1
ATOM 1771 N N . PRO A 1 217 ? -0.909 -11.066 -26.091 1.00 76.50 217 PRO A N 1
ATOM 1772 C CA . PRO A 1 217 ? -1.849 -10.351 -26.936 1.00 76.50 217 PRO A CA 1
ATOM 1773 C C . PRO A 1 217 ? -2.299 -9.086 -26.196 1.00 76.50 217 PRO A C 1
ATOM 1775 O O . PRO A 1 217 ? -3.116 -9.184 -25.288 1.00 76.50 217 PRO A O 1
ATOM 1778 N N . ASN A 1 218 ? -1.746 -7.926 -26.572 1.00 62.75 218 ASN A N 1
ATOM 1779 C CA . ASN A 1 218 ? -2.088 -6.601 -26.014 1.00 62.75 218 ASN A CA 1
ATOM 1780 C C . ASN A 1 218 ? -3.554 -6.423 -25.578 1.00 62.75 218 ASN A C 1
ATOM 1782 O O . ASN A 1 218 ? -4.457 -6.727 -26.397 1.00 62.75 218 ASN A O 1
#

Radius of gyration: 23.13 Å; chains: 1; bounding box: 58×74×51 Å

pLDDT: mean 76.62, std 24.44, range [23.34, 98.38]